Protein AF-A0A662D0A7-F1 (afdb_monomer_lite)

Foldseek 3Di:
DQLVVCLVVLLVCLQVCLVVVVVVLVVVVDLLSSLVVLVVQLQVQLVVSVVSVHHSVSRNVSSLNSNCPDPSNVSNCVNCVVVCVVVVVVLVVVLVVLQDPVLQPVCVVVLVVVLVVVLVCQLCVQLVVVVVVFFDNLLSNLRSLVRLQPLPVLLSVLVVCPVVVVDDSNVSNSSVVSNVVSVVPSVVSNVVSVVDDGRGNDDPVVVVQQVADKDKDFAPFLVVQVVLVVLLVVLLVVVVWDWDQDDPPWRWIWTDDDPWTWIWGDDTRMIIIGTHNVCVVVSCVSSVVSVVVVVVVVVVVVVPDDVVVVVVVVVVVVVVVVVVPD

Secondary structure (DSSP, 8-state):
-HHHHHHHHHHHHHHHHHHHHHHHHTTS--HHHHHHHHHHHHHHHHHHHHHTTS-HHHHHHHHHHHHHTSTTHHHHHHHHHHHHHHHHHHHHHHHHHT--HHHHTTTHHHHHHHHHHHHHHHHHHHHHHHHHTTB-HHHHHHHHHHTS--HHHHHHHHHHHHHTTSS-HHHHHHHHHHHHHHHHHHHHHHHHHHTSS--BSS--HHHHHTTSEEEEEE-SSHHHHHHHHHHHHHHHHHTT-EEEE--SSS-EEEEEETTEEEEEEEETTEEEEEE-GGGHHHHHHHHHHHHHHHHHHHHHHHHS--HHHHHHHHHHHHHHTTTTT-

Structure (mmCIF, N/CA/C/O backbone):
data_AF-A0A662D0A7-F1
#
_entry.id   AF-A0A662D0A7-F1
#
loop_
_atom_site.group_PDB
_atom_site.id
_atom_site.type_symbol
_atom_site.label_atom_id
_atom_site.label_alt_id
_atom_site.label_comp_id
_atom_site.label_asym_id
_atom_site.label_entity_id
_atom_site.label_seq_id
_atom_site.pdbx_PDB_ins_code
_atom_site.Cartn_x
_atom_site.Cartn_y
_atom_site.Cartn_z
_atom_site.occupancy
_atom_site.B_iso_or_equiv
_atom_site.auth_seq_id
_atom_site.auth_comp_id
_atom_site.auth_asym_id
_atom_site.auth_atom_id
_atom_site.pdbx_PDB_model_num
ATOM 1 N N . LEU A 1 1 ? -5.457 -8.935 -25.744 1.00 65.44 1 LEU A N 1
ATOM 2 C CA . LEU A 1 1 ? -6.806 -9.450 -25.398 1.00 65.44 1 LEU A CA 1
ATOM 3 C C . LEU A 1 1 ? -6.776 -10.687 -24.496 1.00 65.44 1 LEU A C 1
ATOM 5 O O . LEU A 1 1 ? -7.366 -10.621 -23.430 1.00 65.44 1 LEU A O 1
ATOM 9 N N . LYS A 1 2 ? -6.085 -11.781 -24.870 1.00 73.38 2 LYS A N 1
ATOM 10 C CA . LYS A 1 2 ? -6.071 -13.045 -24.095 1.00 73.38 2 LYS A CA 1
ATOM 11 C C . LYS A 1 2 ? -5.611 -12.880 -22.636 1.00 73.38 2 LYS A C 1
ATOM 13 O O . LYS A 1 2 ? -6.322 -13.298 -21.734 1.00 73.38 2 LYS A O 1
ATOM 18 N N . ALA A 1 3 ? -4.499 -12.179 -22.412 1.00 71.31 3 ALA A N 1
ATOM 19 C CA . ALA A 1 3 ? -3.973 -11.887 -21.074 1.00 71.31 3 ALA A CA 1
ATOM 20 C C . ALA A 1 3 ? -4.938 -11.041 -20.213 1.00 71.31 3 ALA A C 1
ATOM 22 O O . ALA A 1 3 ? -5.135 -11.310 -19.033 1.00 71.31 3 ALA A O 1
ATOM 23 N N . PHE A 1 4 ? -5.599 -10.052 -20.822 1.00 77.19 4 PHE A N 1
ATOM 24 C CA . PHE A 1 4 ? -6.564 -9.189 -20.132 1.00 77.19 4 PHE A CA 1
ATOM 25 C C . PHE A 1 4 ? -7.852 -9.947 -19.772 1.00 77.19 4 PHE A C 1
ATOM 27 O O . PHE A 1 4 ? -8.375 -9.799 -18.673 1.00 77.19 4 PHE A O 1
ATOM 34 N N . GLY A 1 5 ? -8.327 -10.815 -20.674 1.00 80.38 5 GLY A N 1
ATOM 35 C CA . GLY A 1 5 ? -9.454 -11.712 -20.415 1.00 80.38 5 GLY A CA 1
ATOM 36 C C . GLY A 1 5 ? -9.149 -12.719 -19.307 1.00 80.38 5 GLY A C 1
ATOM 37 O O . GLY A 1 5 ? -9.952 -12.871 -18.394 1.00 80.38 5 GLY A O 1
ATOM 38 N N . PHE A 1 6 ? -7.966 -13.339 -19.332 1.00 78.94 6 PHE A N 1
ATOM 39 C CA . PHE A 1 6 ? -7.509 -14.232 -18.264 1.00 78.94 6 PHE A CA 1
ATOM 40 C C . PHE A 1 6 ? -7.459 -13.515 -16.911 1.00 78.94 6 PHE A C 1
ATOM 4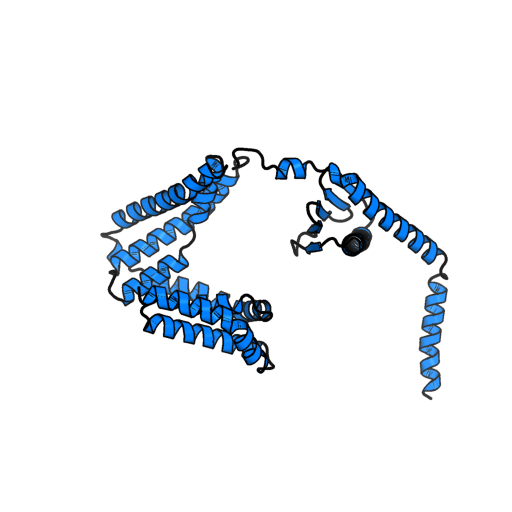2 O O . PHE A 1 6 ? -7.991 -14.028 -15.933 1.00 78.94 6 PHE A O 1
ATOM 49 N N . TRP A 1 7 ? -6.897 -12.303 -16.859 1.00 82.06 7 TRP A N 1
ATOM 50 C CA . TRP A 1 7 ? -6.832 -11.513 -15.628 1.00 82.06 7 TRP A CA 1
ATOM 51 C C . TRP A 1 7 ? -8.217 -11.248 -15.025 1.00 82.06 7 TRP A C 1
ATOM 53 O O . TRP A 1 7 ? -8.429 -11.510 -13.840 1.00 82.06 7 TRP A O 1
ATOM 63 N N . ILE A 1 8 ? -9.178 -10.791 -15.837 1.00 84.50 8 ILE A N 1
ATOM 64 C CA . ILE A 1 8 ? -10.551 -10.532 -15.378 1.00 84.50 8 ILE A CA 1
ATOM 65 C C . ILE A 1 8 ? -11.211 -11.828 -14.904 1.00 84.50 8 ILE A C 1
ATOM 67 O O . ILE A 1 8 ? -11.755 -11.870 -13.803 1.00 84.50 8 ILE A O 1
ATOM 71 N N . ILE A 1 9 ? -11.134 -12.892 -15.705 1.00 84.75 9 ILE A N 1
ATOM 72 C CA . ILE A 1 9 ? -11.764 -14.180 -15.395 1.00 84.75 9 ILE A CA 1
ATOM 73 C C . ILE A 1 9 ? -11.191 -14.759 -14.101 1.00 84.75 9 ILE A C 1
ATOM 75 O O . ILE A 1 9 ? -11.957 -15.126 -13.215 1.00 84.75 9 ILE A O 1
ATOM 79 N N . CYS A 1 10 ? -9.868 -14.791 -13.944 1.00 80.88 10 CYS A N 1
ATOM 80 C CA . CYS A 1 10 ? -9.225 -15.294 -12.734 1.00 80.88 10 CYS A CA 1
ATOM 81 C C . CYS A 1 10 ? -9.521 -14.426 -11.510 1.00 80.88 10 CYS A C 1
ATOM 83 O O . CYS A 1 10 ? -9.690 -14.971 -10.425 1.00 80.88 10 CYS A O 1
ATOM 85 N N . THR A 1 11 ? -9.632 -13.105 -11.666 1.00 83.69 11 THR A N 1
ATOM 86 C CA . THR A 1 11 ? -9.993 -12.209 -10.556 1.00 83.69 11 THR A CA 1
ATOM 87 C C . THR A 1 11 ? -11.429 -12.447 -10.104 1.00 83.69 11 THR A C 1
ATOM 89 O O . THR A 1 11 ? -11.684 -12.640 -8.918 1.00 83.69 11 THR A O 1
ATOM 92 N N . VAL A 1 12 ? -12.371 -12.504 -11.047 1.00 85.56 12 VAL A N 1
ATOM 93 C CA . VAL A 1 12 ? -13.787 -12.751 -10.754 1.00 85.56 12 VAL A CA 1
ATOM 94 C C . VAL A 1 12 ? -13.979 -14.147 -10.162 1.00 85.56 12 VAL A C 1
ATOM 96 O O . VAL A 1 12 ? -14.615 -14.291 -9.120 1.00 85.56 12 VAL A O 1
ATOM 99 N N . LEU A 1 13 ? -13.388 -15.177 -10.771 1.00 85.06 13 LEU A N 1
ATOM 100 C CA . LEU A 1 13 ? -13.452 -16.546 -10.258 1.00 85.06 13 LEU A CA 1
ATOM 101 C C . LEU A 1 13 ? -12.769 -16.684 -8.899 1.00 85.06 13 LEU A C 1
ATOM 103 O O . LEU A 1 13 ? -13.297 -17.390 -8.044 1.00 85.06 13 LEU A O 1
ATOM 107 N N . GLY A 1 14 ? -11.633 -16.019 -8.691 1.00 81.50 14 GLY A N 1
ATOM 108 C CA . GLY A 1 14 ? -10.906 -16.015 -7.426 1.00 81.50 14 GLY A CA 1
ATOM 109 C C . GLY A 1 14 ? -11.752 -15.438 -6.295 1.00 81.50 14 GLY A C 1
ATOM 110 O O . GLY A 1 14 ? -11.947 -16.104 -5.281 1.00 81.50 14 GLY A O 1
ATOM 111 N N . ILE A 1 15 ? -12.353 -14.264 -6.509 1.00 82.12 15 ILE A N 1
ATOM 112 C CA . ILE A 1 15 ? -13.222 -13.607 -5.522 1.00 82.12 15 ILE A CA 1
ATOM 113 C C . ILE A 1 15 ? -14.484 -14.443 -5.253 1.00 82.12 15 ILE A C 1
ATOM 115 O O . ILE A 1 15 ? -14.839 -14.671 -4.099 1.00 82.12 15 ILE A O 1
ATOM 119 N N . LEU A 1 16 ? -15.140 -14.973 -6.292 1.00 82.56 16 LEU A N 1
ATOM 120 C CA . LEU A 1 16 ? -16.335 -15.815 -6.128 1.00 82.56 16 LEU A CA 1
ATOM 121 C C . LEU A 1 16 ? -16.030 -17.147 -5.429 1.00 82.56 16 LEU A C 1
ATOM 123 O O . LEU A 1 16 ? -16.851 -17.673 -4.674 1.00 82.56 16 LEU A O 1
ATOM 127 N N . SER A 1 17 ? -14.851 -17.711 -5.684 1.00 81.56 17 SER A N 1
ATOM 128 C CA . SER A 1 17 ? -14.431 -18.993 -5.115 1.00 81.56 17 SER A CA 1
ATOM 129 C C . SER A 1 17 ? -13.780 -18.846 -3.744 1.00 81.56 17 SER A C 1
ATOM 131 O O . SER A 1 17 ? -13.636 -19.855 -3.057 1.00 81.56 17 SER A O 1
ATOM 133 N N . ALA A 1 18 ? -13.448 -17.628 -3.310 1.00 79.25 18 ALA A N 1
ATOM 134 C CA . ALA A 1 18 ? -12.754 -17.354 -2.055 1.00 79.25 18 ALA A CA 1
ATOM 135 C C . ALA A 1 18 ? -13.450 -17.994 -0.848 1.00 79.25 18 ALA A C 1
ATOM 137 O O . ALA A 1 18 ? -12.822 -18.714 -0.080 1.00 79.25 18 ALA A O 1
ATOM 138 N N . ASN A 1 19 ? -14.774 -17.851 -0.735 1.00 76.88 19 ASN A N 1
ATOM 139 C CA . ASN A 1 19 ? -15.536 -18.438 0.372 1.00 76.88 19 ASN A CA 1
ATOM 140 C C . ASN A 1 19 ? -15.529 -19.977 0.364 1.00 76.88 19 ASN A C 1
ATOM 142 O O . ASN A 1 19 ? -15.552 -20.604 1.425 1.00 76.88 19 ASN A O 1
ATOM 146 N N . ARG A 1 20 ? -15.485 -20.605 -0.819 1.00 78.69 20 ARG A N 1
ATOM 147 C CA . ARG A 1 20 ? -15.365 -22.068 -0.940 1.00 78.69 20 ARG A CA 1
ATOM 148 C C . ARG A 1 20 ? -13.951 -22.534 -0.617 1.00 78.69 20 ARG A C 1
ATOM 150 O O . ARG A 1 20 ? -13.790 -23.512 0.107 1.00 78.69 20 ARG A O 1
ATOM 157 N N . LEU A 1 21 ? -12.954 -21.809 -1.116 1.00 79.81 21 LEU A N 1
ATOM 158 C CA . LEU A 1 21 ? -11.544 -22.072 -0.878 1.00 79.81 21 LEU A CA 1
ATOM 159 C C . LEU A 1 21 ? -11.242 -21.985 0.619 1.00 79.81 21 LEU A C 1
ATOM 161 O O . LEU A 1 21 ? -10.764 -22.953 1.194 1.00 79.81 21 LEU A O 1
ATOM 165 N N . THR A 1 22 ? -11.657 -20.907 1.284 1.00 77.12 22 THR A N 1
ATOM 166 C CA . THR A 1 22 ? -11.507 -20.728 2.734 1.00 77.12 22 THR A CA 1
ATOM 167 C C . THR A 1 22 ? -12.212 -21.818 3.535 1.00 77.12 22 THR A C 1
ATOM 169 O O . THR A 1 22 ? -11.662 -22.300 4.522 1.00 77.12 22 THR A O 1
ATOM 172 N N . ARG A 1 23 ? -13.398 -22.274 3.110 1.00 77.38 23 ARG A N 1
ATOM 173 C CA . ARG A 1 23 ? -14.078 -23.408 3.757 1.00 77.38 23 ARG A CA 1
ATOM 174 C C . ARG A 1 23 ? -13.268 -24.705 3.642 1.00 77.38 23 ARG A C 1
ATOM 176 O O . ARG A 1 23 ? -13.203 -25.452 4.611 1.00 77.38 23 ARG A O 1
ATOM 183 N N . GLY A 1 24 ? -12.629 -24.940 2.495 1.00 77.75 24 GLY A N 1
ATOM 184 C CA . GLY A 1 24 ? -11.694 -26.049 2.297 1.00 77.75 24 GLY A CA 1
ATOM 185 C C . GLY A 1 24 ? -10.410 -25.899 3.117 1.00 77.75 24 GLY A C 1
ATOM 186 O O . GLY A 1 24 ? -9.959 -26.865 3.720 1.00 77.75 24 GLY A O 1
ATOM 187 N N . LEU A 1 25 ? -9.856 -24.688 3.217 1.00 78.25 25 LEU A N 1
ATOM 188 C CA . LEU A 1 25 ? -8.663 -24.423 4.025 1.00 78.25 25 LEU A CA 1
ATOM 189 C C . LEU A 1 25 ? -8.936 -24.623 5.519 1.00 78.25 25 LEU A C 1
ATOM 191 O O . LEU A 1 25 ? -8.107 -25.211 6.196 1.00 78.25 25 LEU A O 1
ATOM 195 N N . LYS A 1 26 ? -10.107 -24.229 6.032 1.00 77.50 26 LYS A N 1
ATOM 196 C CA . LYS A 1 26 ? -10.494 -24.447 7.442 1.00 77.50 26 LYS A CA 1
ATOM 197 C C . LYS A 1 26 ? -10.613 -25.915 7.844 1.00 77.50 26 LYS A C 1
ATOM 199 O O . LYS A 1 26 ? -10.642 -26.219 9.034 1.00 77.50 26 LYS A O 1
ATOM 204 N N . TRP A 1 27 ? -10.700 -26.830 6.879 1.00 78.69 27 TRP A N 1
ATOM 205 C CA . TRP A 1 27 ? -10.612 -28.258 7.172 1.00 78.69 27 TRP A CA 1
ATOM 206 C C . TRP A 1 27 ? -9.229 -28.636 7.727 1.00 78.69 27 TRP A C 1
ATOM 208 O O . TRP A 1 27 ? -9.111 -29.533 8.562 1.00 78.69 27 TRP A O 1
ATOM 218 N N . LEU A 1 28 ? -8.192 -27.890 7.337 1.00 73.31 28 LEU A N 1
ATOM 219 C CA . LEU A 1 28 ? -6.874 -27.942 7.950 1.00 73.31 28 LEU A CA 1
ATOM 220 C C . LEU A 1 28 ? -6.970 -27.223 9.300 1.00 73.31 28 LEU A C 1
ATOM 222 O O . LEU A 1 28 ? -6.979 -26.000 9.377 1.00 73.31 28 LEU A O 1
ATOM 226 N N . ARG A 1 29 ? -7.078 -27.992 10.386 1.00 73.50 29 ARG A N 1
ATOM 227 C CA . ARG A 1 29 ? -7.274 -27.474 11.753 1.00 73.50 29 ARG A CA 1
ATOM 228 C C . ARG A 1 29 ? -6.137 -26.579 12.284 1.00 73.50 29 ARG A C 1
ATOM 230 O O . ARG A 1 29 ? -6.283 -26.040 13.376 1.00 73.50 29 ARG A O 1
ATOM 237 N N . SER A 1 30 ? -5.017 -26.431 11.570 1.00 83.12 30 SER A N 1
ATOM 238 C CA . SER A 1 30 ? -3.871 -25.619 11.999 1.00 83.12 30 SER A CA 1
ATOM 239 C C . SER A 1 30 ? -3.687 -24.358 11.150 1.00 83.12 30 SER A C 1
ATOM 241 O O . SER A 1 30 ? -3.605 -24.408 9.922 1.00 83.12 30 SER A O 1
ATOM 243 N N . ASN A 1 31 ? -3.539 -23.214 11.825 1.00 79.69 31 ASN A N 1
ATOM 244 C CA . ASN A 1 31 ? -3.338 -21.910 11.183 1.00 79.69 31 ASN A CA 1
ATOM 245 C C . ASN A 1 31 ? -2.054 -21.854 10.336 1.00 79.69 31 ASN A C 1
ATOM 247 O O . ASN A 1 31 ? -2.039 -21.222 9.281 1.00 79.69 31 ASN A O 1
ATOM 251 N N . ASP A 1 32 ? -0.998 -22.563 10.747 1.00 84.25 32 ASP A N 1
ATOM 252 C CA . ASP A 1 32 ? 0.253 -22.628 9.983 1.00 84.25 32 ASP A CA 1
ATOM 253 C C . ASP A 1 32 ? 0.085 -23.420 8.673 1.00 84.25 32 ASP A C 1
ATOM 255 O O . ASP A 1 32 ? 0.627 -23.028 7.638 1.00 84.25 32 ASP A O 1
ATOM 259 N N . ALA A 1 33 ? -0.726 -24.488 8.668 1.00 86.38 33 ALA A N 1
ATOM 260 C CA . ALA A 1 33 ? -1.028 -25.230 7.441 1.00 86.38 33 ALA A CA 1
ATOM 261 C C . ALA 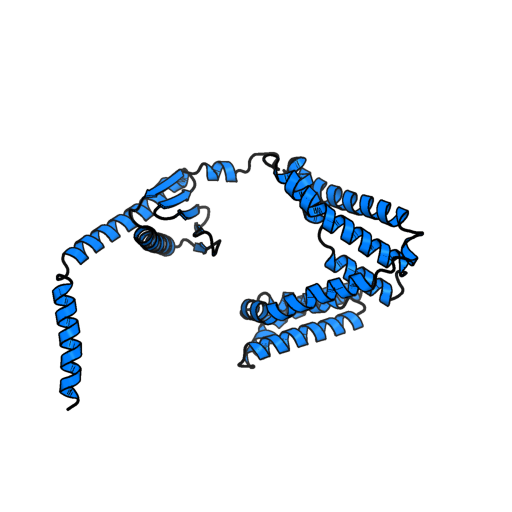A 1 33 ? -1.908 -24.413 6.489 1.00 86.38 33 ALA A C 1
ATOM 263 O O . ALA A 1 33 ? -1.678 -24.431 5.282 1.00 86.38 33 ALA A O 1
ATOM 264 N N . ILE A 1 34 ? -2.870 -23.653 7.023 1.00 87.75 34 ILE A N 1
ATOM 265 C CA . ILE A 1 34 ? -3.686 -22.713 6.240 1.00 87.75 34 ILE A CA 1
ATOM 266 C C . ILE A 1 34 ? -2.781 -21.692 5.537 1.00 87.75 34 ILE A C 1
ATOM 268 O O . ILE A 1 34 ? -2.921 -21.483 4.331 1.00 87.75 34 ILE A O 1
ATOM 272 N N . ALA A 1 35 ? -1.821 -21.102 6.258 1.00 89.25 35 ALA A N 1
ATOM 273 C CA . ALA A 1 35 ? -0.856 -20.162 5.690 1.00 89.25 35 ALA A CA 1
ATOM 274 C C . ALA A 1 35 ? 0.031 -20.803 4.613 1.00 89.25 35 ALA A C 1
ATOM 276 O O . ALA A 1 35 ? 0.184 -20.237 3.528 1.00 89.25 35 ALA A O 1
ATOM 277 N N . GLY A 1 36 ? 0.560 -22.002 4.874 1.00 91.75 36 GLY A N 1
ATOM 278 C CA . GLY A 1 36 ? 1.372 -22.747 3.911 1.00 91.75 36 GLY A CA 1
ATOM 279 C C . GLY A 1 36 ? 0.611 -23.090 2.627 1.00 91.75 36 GLY A C 1
ATOM 280 O O . GLY A 1 36 ? 1.119 -22.871 1.529 1.00 91.75 36 GLY A O 1
ATOM 281 N N . VAL A 1 37 ? -0.633 -23.562 2.743 1.00 91.31 37 VAL A N 1
ATOM 282 C CA . VAL A 1 37 ? -1.476 -23.891 1.583 1.00 91.31 37 VAL A CA 1
ATOM 283 C C . VAL A 1 37 ? -1.882 -22.638 0.818 1.00 91.31 37 VAL A C 1
ATOM 285 O O . VAL A 1 37 ? -1.837 -22.648 -0.409 1.00 91.31 37 VAL A O 1
ATOM 288 N N . ALA A 1 38 ? -2.225 -21.542 1.495 1.00 91.69 38 ALA A N 1
ATOM 289 C CA . ALA A 1 38 ? -2.544 -20.288 0.818 1.00 91.69 38 ALA A CA 1
ATOM 290 C C . ALA A 1 38 ? -1.344 -19.724 0.042 1.00 91.69 38 ALA A C 1
ATOM 292 O O . ALA A 1 38 ? -1.508 -19.261 -1.086 1.00 91.69 38 ALA A O 1
ATOM 293 N N . LEU A 1 39 ? -0.136 -19.812 0.610 1.00 93.56 39 LEU A N 1
ATOM 294 C CA . LEU A 1 39 ? 1.095 -19.461 -0.094 1.00 93.56 39 LEU A CA 1
ATOM 295 C C . LEU A 1 39 ? 1.322 -20.384 -1.300 1.00 93.56 39 LEU A C 1
ATOM 297 O O . LEU A 1 39 ? 1.609 -19.902 -2.393 1.00 93.56 39 LEU A O 1
ATOM 301 N N . GLY A 1 40 ? 1.123 -21.695 -1.135 1.00 94.44 40 GLY A N 1
ATOM 302 C CA . GLY A 1 40 ? 1.192 -22.666 -2.228 1.00 94.44 40 GLY A CA 1
ATOM 303 C C . GLY A 1 40 ? 0.198 -22.365 -3.354 1.00 94.44 40 GLY A C 1
ATOM 304 O O . GLY A 1 40 ? 0.564 -22.401 -4.525 1.00 94.44 40 GLY A O 1
ATOM 305 N N . LEU A 1 41 ? -1.035 -21.984 -3.018 1.00 92.56 41 LEU A N 1
ATOM 306 C CA . LEU A 1 41 ? -2.056 -21.562 -3.980 1.00 92.56 41 LEU A CA 1
ATOM 307 C C . LEU A 1 41 ? -1.682 -20.254 -4.684 1.00 92.56 41 LEU A C 1
ATOM 309 O O . LEU A 1 41 ? -1.937 -20.114 -5.880 1.00 92.56 41 LEU A O 1
ATOM 313 N N . ALA A 1 42 ? -1.054 -19.312 -3.976 1.00 93.56 42 ALA A N 1
ATOM 314 C CA . ALA A 1 42 ? -0.555 -18.080 -4.577 1.00 93.56 42 ALA A CA 1
ATOM 315 C C . ALA A 1 42 ? 0.558 -18.363 -5.596 1.00 93.56 42 ALA A C 1
ATOM 317 O O . ALA A 1 42 ? 0.521 -17.814 -6.696 1.00 93.56 42 ALA A O 1
ATOM 318 N N . LEU A 1 43 ? 1.494 -19.262 -5.275 1.00 94.88 43 LEU A N 1
ATOM 319 C CA . LEU A 1 43 ? 2.546 -19.709 -6.195 1.00 94.88 43 LEU A CA 1
ATOM 320 C C . LEU A 1 43 ? 1.977 -20.501 -7.379 1.00 94.88 43 LEU A C 1
ATOM 322 O O . LEU A 1 43 ? 2.386 -20.294 -8.519 1.00 94.88 43 LEU A O 1
ATOM 326 N N . PHE A 1 44 ? 0.990 -21.360 -7.130 1.00 93.88 44 PHE A N 1
ATOM 327 C CA . PHE A 1 44 ? 0.301 -22.105 -8.179 1.00 93.88 44 PHE A CA 1
ATOM 328 C C . PHE A 1 44 ? -0.398 -21.164 -9.169 1.00 93.88 44 PHE A C 1
ATOM 330 O O . PHE A 1 44 ? -0.215 -21.286 -10.380 1.00 93.88 44 PHE A O 1
ATOM 337 N N . LEU A 1 45 ? -1.148 -20.173 -8.670 1.00 91.19 45 LEU A N 1
ATOM 338 C CA . LEU A 1 45 ? -1.808 -19.190 -9.529 1.00 91.19 45 LEU A CA 1
ATOM 339 C C . LEU A 1 45 ? -0.800 -18.264 -10.230 1.00 91.19 45 LEU A C 1
ATOM 341 O O . LEU A 1 45 ? -1.046 -17.851 -11.362 1.00 91.19 45 LEU A O 1
ATOM 345 N N . ALA A 1 46 ? 0.339 -17.964 -9.599 1.00 92.38 46 ALA A N 1
ATOM 346 C CA . ALA A 1 46 ? 1.443 -17.248 -10.235 1.00 92.38 46 ALA A CA 1
ATOM 347 C C . ALA A 1 46 ? 2.005 -18.014 -11.445 1.00 92.38 46 ALA A C 1
ATOM 349 O O . ALA A 1 46 ? 2.167 -17.416 -12.508 1.00 92.38 46 ALA A O 1
ATOM 350 N N . GLY A 1 47 ? 2.208 -19.330 -11.323 1.00 91.00 47 GLY A N 1
ATOM 351 C CA . GLY A 1 47 ? 2.630 -20.182 -12.440 1.00 91.00 47 GLY A CA 1
ATOM 352 C C . GLY A 1 47 ? 1.591 -20.244 -13.565 1.00 91.00 47 GLY A C 1
ATOM 353 O O . GLY A 1 47 ? 1.934 -20.114 -14.738 1.00 91.00 47 GLY A O 1
ATOM 354 N N . LEU A 1 48 ? 0.298 -20.343 -13.232 1.00 89.69 48 LEU A N 1
ATOM 355 C CA . LEU A 1 48 ? -0.769 -20.270 -14.240 1.00 89.69 48 LEU A CA 1
ATOM 356 C C . LEU A 1 48 ? -0.797 -18.916 -14.964 1.00 89.69 48 LEU A C 1
ATOM 358 O O . LEU A 1 48 ? -1.049 -18.869 -16.169 1.00 89.69 48 LEU A O 1
ATOM 362 N N . ALA A 1 49 ? -0.534 -17.819 -14.248 1.00 87.88 49 ALA A N 1
ATOM 363 C CA . ALA A 1 49 ? -0.432 -16.496 -14.853 1.00 87.88 49 ALA A CA 1
ATOM 364 C C . ALA A 1 49 ? 0.743 -16.423 -15.842 1.00 87.88 49 ALA A C 1
ATOM 366 O O . ALA A 1 49 ? 0.568 -15.920 -16.951 1.00 87.88 49 ALA A O 1
ATOM 367 N N . GLU A 1 50 ? 1.900 -16.985 -15.489 1.00 86.44 50 GLU A N 1
ATOM 368 C CA . GLU A 1 50 ? 3.059 -17.065 -16.384 1.00 86.44 50 GLU A CA 1
ATOM 369 C C . GLU A 1 50 ? 2.764 -17.879 -17.648 1.00 86.44 50 GLU A C 1
ATOM 371 O O . GLU A 1 50 ? 3.020 -17.409 -18.757 1.00 86.44 50 GLU A O 1
ATOM 376 N N . MET A 1 51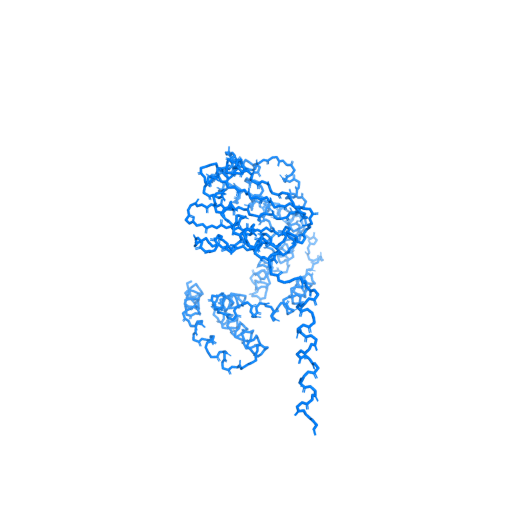 ? 2.120 -19.043 -17.512 1.00 86.38 51 MET A N 1
ATOM 377 C CA . MET A 1 51 ? 1.690 -19.859 -18.658 1.00 86.38 51 MET A CA 1
ATOM 378 C C . MET A 1 51 ? 0.713 -19.116 -19.583 1.00 86.38 51 MET A C 1
ATOM 380 O O . MET A 1 51 ? 0.682 -19.360 -20.789 1.00 86.38 51 MET A O 1
ATOM 384 N N . ALA A 1 52 ? -0.081 -18.192 -19.036 1.00 82.50 52 ALA A N 1
ATOM 385 C CA . ALA A 1 52 ? -0.984 -17.332 -19.796 1.00 82.50 52 ALA A CA 1
ATOM 386 C C . ALA A 1 52 ? -0.290 -16.102 -20.426 1.00 82.50 52 ALA A C 1
ATOM 388 O O . ALA A 1 52 ? -0.954 -15.301 -21.094 1.00 82.50 52 ALA A O 1
ATOM 389 N N . GLY A 1 53 ? 1.025 -15.938 -20.232 1.00 77.19 53 GLY A N 1
ATOM 390 C CA . GLY A 1 53 ? 1.817 -14.812 -20.733 1.00 77.19 53 GLY A CA 1
ATOM 391 C C . GLY A 1 53 ? 1.692 -13.533 -19.897 1.00 77.19 53 GLY A C 1
ATOM 392 O O . GLY A 1 53 ? 1.919 -12.438 -20.411 1.00 77.19 53 GLY A O 1
ATOM 393 N N . LEU A 1 54 ? 1.283 -13.647 -18.631 1.00 80.88 54 LEU A N 1
ATOM 394 C CA . LEU A 1 54 ? 1.240 -12.551 -17.661 1.00 80.88 54 LEU A CA 1
ATOM 395 C C . LEU A 1 54 ? 2.443 -12.631 -16.715 1.00 80.88 54 LEU A C 1
ATOM 397 O O . LEU A 1 54 ? 3.015 -13.693 -16.494 1.00 80.88 54 LEU A O 1
ATOM 401 N N . ALA A 1 55 ? 2.802 -11.510 -16.091 1.00 79.75 55 ALA A N 1
ATOM 402 C CA . ALA A 1 55 ? 3.801 -11.530 -15.028 1.00 79.75 55 ALA A CA 1
ATOM 403 C C . ALA A 1 55 ? 3.295 -12.359 -13.830 1.00 79.75 55 ALA A C 1
ATOM 405 O O . ALA A 1 55 ? 2.179 -12.133 -13.358 1.00 79.75 55 ALA A O 1
ATOM 406 N N . MET A 1 56 ? 4.134 -13.252 -13.291 1.00 87.00 56 MET A N 1
ATOM 407 C CA . MET A 1 56 ? 3.824 -14.118 -12.136 1.00 87.00 56 MET A CA 1
ATOM 408 C C . MET A 1 56 ? 3.196 -13.368 -10.950 1.00 87.00 56 MET A C 1
ATOM 410 O O . MET A 1 56 ? 2.275 -13.865 -10.299 1.00 87.00 56 MET A O 1
ATOM 414 N N . ILE A 1 57 ? 3.650 -12.133 -10.699 1.00 86.44 57 ILE A N 1
ATOM 415 C CA . ILE A 1 57 ? 3.147 -11.272 -9.618 1.00 86.44 57 ILE A CA 1
ATOM 416 C C . ILE A 1 57 ? 1.631 -11.055 -9.689 1.00 86.44 57 ILE A C 1
ATOM 418 O O . ILE A 1 57 ? 0.972 -10.935 -8.660 1.00 86.44 57 ILE A O 1
ATOM 422 N N . ILE A 1 58 ? 1.063 -11.039 -10.897 1.00 85.25 58 ILE A N 1
ATOM 423 C CA . ILE A 1 58 ? -0.365 -10.824 -11.117 1.00 85.25 58 ILE A CA 1
ATOM 424 C C . ILE A 1 58 ? -1.162 -12.002 -10.550 1.00 85.25 58 ILE A C 1
ATOM 426 O O . ILE A 1 58 ? -2.174 -11.786 -9.888 1.00 85.25 58 ILE A O 1
ATOM 430 N N . GLY A 1 59 ? -0.693 -13.237 -10.745 1.00 88.75 59 GLY A N 1
ATOM 431 C CA . GLY A 1 59 ? -1.342 -14.427 -10.191 1.00 88.75 59 GLY A CA 1
ATOM 432 C C . GLY A 1 59 ? -1.285 -14.462 -8.663 1.00 88.75 59 GLY A C 1
ATOM 433 O O . GLY A 1 59 ? -2.313 -14.659 -8.014 1.00 88.75 59 GLY A O 1
ATOM 434 N N . ALA A 1 60 ? -0.120 -14.170 -8.077 1.00 91.44 60 ALA A N 1
ATOM 435 C CA . ALA A 1 60 ? 0.022 -14.068 -6.622 1.00 91.44 60 ALA A CA 1
ATOM 436 C C . ALA A 1 60 ? -0.877 -12.962 -6.031 1.00 91.44 60 ALA A C 1
ATOM 438 O O . ALA A 1 60 ? -1.536 -13.171 -5.009 1.00 91.44 60 ALA A O 1
ATOM 439 N N . TYR A 1 61 ? -0.963 -11.811 -6.707 1.00 90.19 61 TYR A N 1
ATOM 440 C CA . TYR A 1 61 ? -1.826 -10.699 -6.311 1.00 90.19 61 TYR A CA 1
ATOM 441 C C . TYR A 1 61 ? -3.314 -11.064 -6.360 1.00 90.19 61 TYR A C 1
ATOM 443 O O . TYR A 1 61 ? -4.036 -10.772 -5.410 1.00 90.19 61 TYR A O 1
ATOM 451 N N . ILE A 1 62 ? -3.776 -11.745 -7.416 1.00 90.44 62 ILE A N 1
ATOM 452 C CA . ILE A 1 62 ? -5.171 -12.204 -7.519 1.00 90.44 62 ILE A CA 1
ATOM 453 C C . ILE A 1 62 ? -5.522 -13.146 -6.365 1.00 90.44 62 ILE A C 1
ATOM 455 O O . ILE A 1 62 ? -6.593 -13.003 -5.773 1.00 90.44 62 ILE A O 1
ATOM 459 N N . MET A 1 63 ? -4.638 -14.088 -6.022 1.00 92.06 63 MET A N 1
ATOM 460 C CA . MET A 1 63 ? -4.881 -15.007 -4.906 1.00 92.06 63 MET A CA 1
ATOM 461 C C . MET A 1 63 ? -4.990 -14.248 -3.579 1.00 92.06 63 MET A C 1
ATOM 463 O O . MET A 1 63 ? -5.955 -14.429 -2.838 1.00 92.06 63 MET A O 1
ATOM 467 N N . GLY A 1 64 ? -4.042 -13.347 -3.305 1.00 91.88 64 GLY A N 1
ATOM 468 C CA . GLY A 1 64 ? -4.072 -12.508 -2.106 1.00 91.88 64 GLY A CA 1
ATOM 469 C C . GLY A 1 64 ? -5.328 -11.636 -2.028 1.00 91.88 64 GLY A C 1
ATOM 470 O O . GLY A 1 64 ? -5.969 -11.573 -0.981 1.00 91.88 64 GLY A O 1
ATOM 471 N N . LEU A 1 65 ? -5.732 -11.025 -3.146 1.00 90.44 65 LEU A N 1
ATOM 472 C CA . LEU A 1 65 ? -6.951 -10.221 -3.236 1.00 90.44 65 LEU A CA 1
ATOM 473 C C . LEU A 1 65 ? -8.202 -11.069 -2.981 1.00 90.44 65 LEU A C 1
ATOM 475 O O . LEU A 1 65 ? -9.088 -10.649 -2.241 1.00 90.44 65 LEU A O 1
ATOM 479 N N . SER A 1 66 ? -8.250 -12.279 -3.533 1.00 89.62 66 SER A N 1
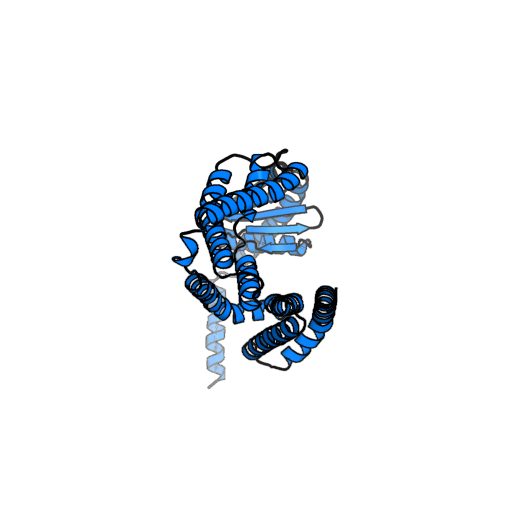ATOM 480 C CA . SER A 1 66 ? -9.365 -13.210 -3.333 1.00 89.62 66 SER A CA 1
ATOM 481 C C . SER A 1 66 ? -9.520 -13.584 -1.859 1.00 89.62 66 SER A C 1
ATOM 483 O O . SER A 1 66 ? -10.626 -13.577 -1.330 1.00 89.62 66 SER A O 1
ATOM 485 N N . LEU A 1 67 ? -8.409 -13.846 -1.164 1.00 87.56 67 LEU A N 1
ATOM 486 C CA . LEU A 1 67 ? -8.422 -14.201 0.257 1.00 87.56 67 LEU A CA 1
ATOM 487 C C . LEU A 1 67 ? -8.630 -12.992 1.183 1.00 87.56 67 LEU A C 1
ATOM 489 O O . LEU A 1 67 ? -9.049 -13.177 2.324 1.00 87.56 67 LEU A O 1
ATOM 493 N N . SER A 1 68 ? -8.387 -11.766 0.710 1.00 87.56 68 SER A N 1
ATOM 494 C CA . SER A 1 68 ? -8.409 -10.546 1.534 1.00 87.56 68 SER A CA 1
ATOM 495 C C . SER A 1 68 ? -9.769 -10.216 2.158 1.00 87.56 68 SER A C 1
ATOM 497 O O . SER A 1 68 ? -9.814 -9.584 3.209 1.00 87.56 68 SER A O 1
ATOM 499 N N . GLN A 1 69 ? -10.867 -10.659 1.538 1.00 82.19 69 GLN A N 1
ATOM 500 C CA . GLN A 1 69 ? -12.235 -10.445 2.031 1.00 82.19 69 GLN A CA 1
ATOM 501 C C . GLN A 1 69 ? -12.743 -11.574 2.941 1.00 82.19 69 GLN A C 1
ATOM 503 O O . GLN A 1 69 ? -13.905 -11.574 3.336 1.00 82.19 69 GLN A O 1
ATOM 508 N N . THR A 1 70 ? -11.899 -12.557 3.252 1.00 84.19 70 THR A N 1
ATOM 509 C CA . THR A 1 70 ? -12.291 -13.721 4.052 1.00 84.19 70 THR A CA 1
ATOM 510 C C . THR A 1 70 ? -11.881 -13.556 5.512 1.00 84.19 70 THR A C 1
ATOM 512 O O . THR A 1 70 ? -10.979 -12.788 5.845 1.00 84.19 70 THR A O 1
ATOM 515 N N . ASP A 1 71 ? -12.514 -14.310 6.403 1.00 81.12 71 ASP A N 1
ATOM 516 C CA . ASP A 1 71 ? -12.279 -14.223 7.846 1.00 81.12 71 ASP A CA 1
ATOM 517 C C . ASP A 1 71 ? -10.895 -14.733 8.288 1.00 81.12 71 ASP A C 1
ATOM 519 O O . ASP A 1 71 ? -10.444 -14.420 9.386 1.00 81.12 71 ASP A O 1
ATOM 523 N N . ILE A 1 72 ? -10.182 -15.454 7.416 1.00 82.62 72 ILE A N 1
ATOM 524 C CA . ILE A 1 72 ? -8.803 -15.912 7.656 1.00 82.62 72 ILE A CA 1
ATOM 525 C C . ILE A 1 72 ? -7.735 -14.887 7.240 1.00 82.62 72 ILE A C 1
ATOM 527 O O . ILE A 1 72 ? -6.550 -15.119 7.473 1.00 82.62 72 ILE A O 1
ATOM 531 N N . ALA A 1 73 ? -8.111 -13.763 6.618 1.00 83.88 73 ALA A N 1
ATOM 532 C CA . ALA A 1 73 ? -7.160 -12.809 6.041 1.00 83.88 73 ALA A CA 1
ATOM 533 C C . ALA A 1 73 ? -6.198 -12.204 7.079 1.00 83.88 73 ALA A C 1
ATOM 535 O O . ALA A 1 73 ? -5.010 -12.024 6.801 1.00 83.88 73 ALA A O 1
ATOM 536 N N . SER A 1 74 ? -6.700 -11.901 8.280 1.00 83.25 74 SER A N 1
ATOM 537 C CA . SER A 1 74 ? -5.900 -11.346 9.377 1.00 83.25 74 SER A CA 1
ATOM 538 C C . SER A 1 74 ? -4.832 -12.332 9.851 1.00 83.25 74 SER A C 1
ATOM 540 O O . SER A 1 74 ? -3.662 -11.962 9.947 1.00 83.25 74 SER A O 1
ATOM 542 N N . GLU A 1 75 ? -5.219 -13.590 10.071 1.00 81.12 75 GLU A N 1
ATOM 543 C CA . GLU A 1 75 ? -4.315 -14.664 10.480 1.00 81.12 75 GLU A CA 1
ATOM 544 C C . GLU A 1 75 ? -3.270 -14.935 9.395 1.00 81.12 75 GLU A C 1
ATOM 546 O O . GLU A 1 75 ? -2.077 -15.000 9.683 1.00 81.12 75 GLU A O 1
ATOM 551 N N . LEU A 1 76 ? -3.693 -14.994 8.129 1.00 87.75 76 LEU A N 1
ATOM 552 C CA . LEU A 1 76 ? -2.795 -15.204 6.997 1.00 87.75 76 LEU A CA 1
ATOM 553 C C . LEU A 1 76 ? -1.722 -14.118 6.911 1.00 87.75 76 LEU A C 1
ATOM 555 O O . LEU A 1 76 ? -0.541 -14.414 6.735 1.00 87.75 76 LEU A O 1
ATOM 559 N N . ARG A 1 77 ? -2.129 -12.856 7.080 1.00 88.75 77 ARG A N 1
ATOM 560 C CA . ARG A 1 77 ? -1.216 -11.713 7.078 1.00 88.75 77 ARG A CA 1
ATOM 561 C C . ARG A 1 77 ? -0.210 -11.799 8.220 1.00 88.75 77 ARG A C 1
ATOM 563 O O . ARG A 1 77 ? 0.965 -11.548 7.979 1.00 88.75 77 ARG A O 1
ATOM 570 N N . ASN A 1 78 ? -0.647 -12.165 9.424 1.00 87.12 78 ASN A N 1
ATOM 571 C CA . ASN A 1 78 ? 0.237 -12.297 10.583 1.00 87.12 78 ASN A CA 1
ATOM 572 C C . ASN A 1 78 ? 1.251 -13.434 10.390 1.00 87.12 78 ASN A C 1
ATOM 574 O O . ASN A 1 78 ? 2.444 -13.242 10.618 1.00 87.12 78 ASN A O 1
ATOM 578 N N . ARG A 1 79 ? 0.799 -14.597 9.908 1.00 88.44 79 ARG A N 1
ATOM 579 C CA . ARG A 1 79 ? 1.647 -15.782 9.692 1.00 88.44 79 ARG A CA 1
ATOM 580 C C . ARG A 1 79 ? 2.654 -15.587 8.563 1.00 88.44 79 ARG A C 1
ATOM 582 O O . ARG A 1 79 ? 3.816 -15.958 8.699 1.00 88.44 79 ARG A O 1
ATOM 589 N N . LEU A 1 80 ? 2.236 -14.965 7.461 1.00 92.38 80 LEU A N 1
ATOM 590 C CA . LEU A 1 80 ? 3.109 -14.694 6.316 1.00 92.38 80 LEU A CA 1
ATOM 591 C C . LEU A 1 80 ? 3.982 -13.444 6.503 1.00 92.38 80 LEU A C 1
ATOM 593 O O . LEU A 1 80 ? 4.866 -13.198 5.683 1.00 92.38 80 LEU A O 1
ATOM 597 N N . HIS A 1 81 ? 3.792 -12.675 7.581 1.00 90.44 81 HIS A N 1
ATOM 598 C CA . HIS A 1 81 ? 4.556 -11.452 7.834 1.00 90.44 81 HIS A CA 1
ATOM 599 C C . HIS A 1 81 ? 6.067 -11.712 7.930 1.00 90.44 81 HIS A C 1
ATOM 601 O O . HIS A 1 81 ? 6.863 -10.958 7.375 1.00 90.44 81 HIS A O 1
ATOM 607 N N . GLY A 1 82 ? 6.470 -12.812 8.576 1.00 91.06 82 GLY A N 1
ATOM 608 C CA . GLY A 1 82 ? 7.880 -13.207 8.658 1.00 91.06 82 GLY A CA 1
ATOM 609 C C . GLY A 1 82 ? 8.486 -13.514 7.285 1.00 91.06 82 GLY A C 1
ATOM 610 O O . GLY A 1 82 ? 9.582 -13.054 6.973 1.00 91.06 82 GLY A O 1
ATOM 611 N N . VAL A 1 83 ? 7.737 -14.222 6.432 1.00 92.38 83 VAL A N 1
ATOM 612 C CA . VAL A 1 83 ? 8.149 -14.537 5.054 1.00 92.38 83 VAL A CA 1
ATOM 613 C C . VAL A 1 83 ? 8.293 -13.258 4.231 1.00 92.38 83 VAL A C 1
ATOM 615 O O . VAL A 1 83 ? 9.282 -13.094 3.523 1.00 92.38 83 VAL A O 1
ATOM 618 N N . TYR A 1 84 ? 7.347 -12.326 4.361 1.00 90.06 84 TYR A N 1
ATOM 619 C CA . TYR A 1 84 ? 7.399 -11.019 3.705 1.00 90.06 84 TYR A CA 1
ATOM 620 C C . TYR A 1 84 ? 8.645 -10.220 4.119 1.00 90.06 84 TYR A C 1
ATOM 622 O O . TYR A 1 84 ? 9.402 -9.772 3.257 1.00 90.06 84 TYR A O 1
ATOM 630 N N . ASN A 1 85 ? 8.908 -10.110 5.425 1.00 91.94 85 ASN A N 1
ATOM 631 C CA . ASN A 1 85 ? 10.058 -9.367 5.951 1.00 91.94 85 ASN A CA 1
ATOM 632 C C . ASN A 1 85 ? 11.403 -9.965 5.525 1.00 91.94 85 ASN A C 1
ATOM 634 O O . ASN A 1 85 ? 12.394 -9.244 5.467 1.00 91.94 85 ASN A O 1
ATOM 638 N N . PHE A 1 86 ? 11.445 -11.260 5.212 1.00 94.31 86 PHE A N 1
ATOM 639 C CA . PHE A 1 86 ? 12.638 -11.916 4.690 1.00 94.31 86 PHE A CA 1
ATOM 640 C C . PHE A 1 86 ? 12.769 -11.782 3.164 1.00 94.31 86 PHE A C 1
ATOM 642 O O . PHE A 1 86 ? 13.830 -11.410 2.663 1.00 94.31 86 PHE A O 1
ATOM 649 N N . LEU A 1 87 ? 11.699 -12.052 2.407 1.00 91.88 87 LEU A N 1
ATOM 650 C CA . LEU A 1 87 ? 11.745 -12.081 0.942 1.00 91.88 87 LEU A CA 1
ATOM 651 C C . LEU A 1 87 ? 11.891 -10.696 0.312 1.00 91.88 87 LEU A C 1
ATOM 653 O O . LEU A 1 87 ? 12.549 -10.583 -0.719 1.00 91.88 87 LEU A O 1
ATOM 657 N N . VAL A 1 88 ? 11.312 -9.645 0.901 1.00 88.75 88 VAL A N 1
ATOM 658 C CA . VAL A 1 88 ? 11.379 -8.293 0.322 1.00 88.75 88 VAL A CA 1
ATOM 659 C C . VAL A 1 88 ? 12.821 -7.757 0.282 1.00 88.75 88 VAL A C 1
ATOM 661 O O . VAL A 1 88 ? 13.266 -7.365 -0.799 1.00 88.75 88 VAL A O 1
ATOM 664 N N . PRO A 1 89 ? 13.610 -7.789 1.377 1.00 89.94 89 PRO A N 1
ATOM 665 C CA . PRO A 1 89 ? 15.022 -7.412 1.322 1.00 89.94 89 PRO A CA 1
ATOM 666 C C . PRO A 1 89 ? 15.842 -8.268 0.353 1.00 89.94 89 PRO A C 1
ATOM 668 O O . PRO A 1 89 ? 16.673 -7.733 -0.381 1.00 89.94 89 PRO A O 1
ATOM 671 N N . VAL A 1 90 ? 15.594 -9.583 0.309 1.00 91.50 90 VAL A N 1
ATOM 672 C CA . VAL A 1 90 ? 16.276 -10.493 -0.627 1.00 91.50 90 VAL A CA 1
ATOM 673 C C . VAL A 1 90 ? 15.966 -10.113 -2.074 1.00 91.50 90 VAL A C 1
ATOM 675 O O . VAL A 1 90 ? 16.888 -10.006 -2.878 1.00 91.50 90 VAL A O 1
ATOM 678 N N . PHE A 1 91 ? 14.700 -9.837 -2.398 1.00 85.12 91 PHE A N 1
ATOM 679 C CA . PHE A 1 91 ? 14.283 -9.363 -3.716 1.00 85.12 91 PHE A CA 1
ATOM 680 C C . PHE A 1 91 ? 15.048 -8.096 -4.119 1.00 85.12 91 PHE A C 1
ATOM 682 O O . PHE A 1 91 ? 15.656 -8.060 -5.188 1.00 85.12 91 PHE A O 1
ATOM 689 N N . PHE A 1 92 ? 15.094 -7.081 -3.253 1.00 80.44 92 PHE A N 1
ATOM 690 C CA . PHE A 1 92 ? 15.822 -5.846 -3.554 1.00 80.44 92 PHE A CA 1
ATOM 691 C C . PHE A 1 92 ? 17.335 -6.057 -3.683 1.00 80.44 92 PHE A C 1
ATOM 693 O O . PHE A 1 92 ? 17.956 -5.446 -4.552 1.00 80.44 92 PHE A O 1
ATOM 700 N N . CYS A 1 93 ? 17.924 -6.939 -2.873 1.00 87.19 93 CYS A N 1
ATOM 701 C CA . CYS A 1 93 ? 19.338 -7.296 -2.967 1.00 87.19 93 CYS A CA 1
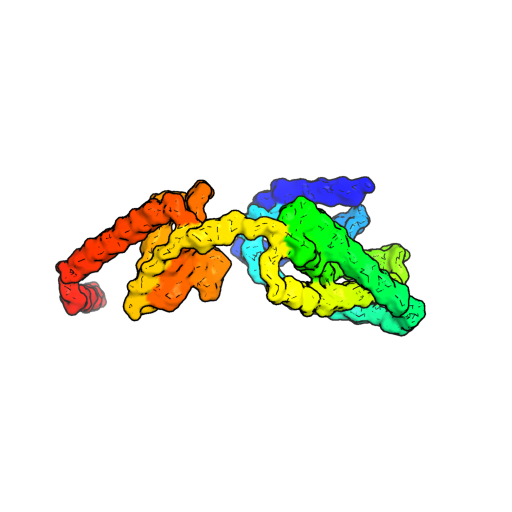ATOM 702 C C . CYS A 1 93 ? 19.657 -7.964 -4.312 1.00 87.19 93 CYS A C 1
ATOM 704 O O . CYS A 1 93 ? 20.562 -7.527 -5.021 1.00 87.19 93 CYS A O 1
ATOM 706 N N . VAL A 1 94 ? 18.868 -8.968 -4.710 1.00 85.25 94 VAL A N 1
ATOM 707 C CA . VAL A 1 94 ? 19.029 -9.668 -5.993 1.00 85.25 94 VAL A CA 1
ATOM 708 C C . VAL A 1 94 ? 18.866 -8.705 -7.165 1.00 85.25 94 VAL A C 1
ATOM 710 O O . VAL A 1 94 ? 19.731 -8.660 -8.037 1.00 85.25 94 VAL A O 1
ATOM 713 N N . MET A 1 95 ? 17.820 -7.876 -7.161 1.00 78.69 95 MET A N 1
ATOM 714 C CA . MET A 1 95 ? 17.614 -6.885 -8.220 1.00 78.69 95 MET A CA 1
ATOM 715 C C . MET A 1 95 ? 18.760 -5.869 -8.290 1.00 78.69 95 MET A C 1
ATOM 717 O O . MET A 1 95 ? 19.172 -5.489 -9.384 1.00 78.69 95 MET A O 1
ATOM 721 N N . GLY A 1 96 ? 19.318 -5.468 -7.144 1.00 79.44 96 GLY A N 1
ATOM 722 C CA . GLY A 1 96 ? 20.502 -4.611 -7.079 1.00 79.44 96 GLY A CA 1
ATOM 723 C C . GLY A 1 96 ? 21.762 -5.275 -7.644 1.00 79.44 96 GLY A C 1
ATOM 724 O O . GLY A 1 96 ? 22.512 -4.629 -8.371 1.00 79.44 96 GLY A O 1
ATOM 725 N N . MET A 1 97 ? 21.978 -6.567 -7.378 1.00 83.00 97 MET A N 1
ATOM 726 C CA . MET A 1 97 ? 23.115 -7.323 -7.924 1.00 83.00 97 MET A CA 1
ATOM 727 C C . MET A 1 97 ? 23.042 -7.503 -9.445 1.00 83.00 97 MET A C 1
ATOM 729 O O . MET A 1 97 ? 24.078 -7.622 -10.094 1.00 83.00 97 MET A O 1
ATOM 733 N N . MET A 1 98 ? 21.841 -7.496 -10.031 1.00 76.69 98 MET A N 1
ATOM 734 C CA . MET A 1 98 ? 21.667 -7.563 -11.487 1.00 76.69 98 MET A CA 1
ATOM 735 C C . MET A 1 98 ? 22.047 -6.253 -12.208 1.00 76.69 98 MET A C 1
ATOM 737 O O . MET A 1 98 ? 22.103 -6.227 -13.439 1.00 76.69 98 MET A O 1
ATOM 741 N N . VAL A 1 99 ? 22.321 -5.161 -11.481 1.00 76.00 99 VAL A N 1
ATOM 742 C CA . VAL A 1 99 ? 22.769 -3.892 -12.074 1.00 76.00 99 VAL A CA 1
ATOM 743 C C . VAL A 1 99 ? 24.199 -4.021 -12.588 1.00 76.00 99 VAL A C 1
ATOM 745 O O . VAL A 1 99 ? 25.155 -4.117 -11.819 1.00 76.00 99 VAL A O 1
ATOM 748 N N . ASN A 1 100 ? 24.373 -3.919 -13.905 1.00 74.62 100 ASN A N 1
ATOM 749 C CA . ASN A 1 100 ? 25.697 -3.867 -14.516 1.00 74.62 100 ASN A CA 1
ATOM 750 C C . ASN A 1 100 ? 26.180 -2.416 -14.694 1.00 74.62 100 ASN A C 1
ATOM 752 O O . ASN A 1 100 ? 25.960 -1.793 -15.732 1.00 74.62 100 ASN A O 1
ATOM 756 N N . PHE A 1 101 ? 26.909 -1.890 -13.707 1.00 72.00 101 PHE A N 1
ATOM 757 C CA . PHE A 1 101 ? 27.486 -0.539 -13.769 1.00 72.00 101 PHE A CA 1
ATOM 758 C C . PHE A 1 101 ? 28.485 -0.332 -14.921 1.00 72.00 101 PHE A C 1
ATOM 760 O O . PHE A 1 101 ? 28.670 0.800 -15.371 1.00 72.00 101 PHE A O 1
ATOM 767 N N . ALA A 1 102 ? 29.130 -1.393 -15.420 1.00 74.38 102 ALA A N 1
ATOM 768 C CA . ALA A 1 102 ? 30.071 -1.286 -16.533 1.00 74.38 102 ALA A CA 1
ATOM 769 C C . ALA A 1 102 ? 29.347 -1.017 -17.862 1.00 74.38 102 ALA A C 1
ATOM 771 O O . ALA A 1 102 ? 29.777 -0.147 -18.618 1.00 74.38 102 ALA A O 1
ATOM 772 N N . ALA A 1 103 ? 28.213 -1.688 -18.093 1.00 68.75 103 ALA A N 1
ATOM 773 C CA . ALA A 1 103 ? 27.341 -1.450 -19.246 1.00 68.75 103 ALA A CA 1
ATOM 774 C C . ALA A 1 103 ? 26.683 -0.054 -19.207 1.00 68.75 103 ALA A C 1
ATOM 776 O O . ALA A 1 103 ? 26.416 0.558 -20.238 1.00 68.75 103 ALA A O 1
ATOM 777 N N . MET A 1 104 ? 26.500 0.513 -18.009 1.00 66.75 104 MET A N 1
ATOM 778 C CA . MET A 1 104 ? 25.852 1.815 -17.833 1.00 66.75 104 MET A CA 1
ATOM 779 C C . MET A 1 104 ? 26.714 3.032 -18.184 1.00 66.75 104 MET A C 1
ATOM 781 O O . MET A 1 104 ? 26.153 4.110 -18.381 1.00 66.75 104 MET A O 1
ATOM 785 N N . LYS A 1 105 ? 28.047 2.917 -18.278 1.00 71.50 105 LYS A N 1
ATOM 786 C CA . LYS A 1 105 ? 28.924 4.091 -18.488 1.00 71.50 105 LYS A CA 1
ATOM 787 C C . LYS A 1 105 ? 28.568 4.897 -19.744 1.00 71.50 105 LYS A C 1
ATOM 789 O O . LYS A 1 105 ? 28.647 6.120 -19.708 1.00 71.50 105 LYS A O 1
ATOM 794 N N . GLY A 1 106 ? 28.133 4.235 -20.819 1.00 73.31 106 GLY A N 1
ATOM 795 C CA . GLY A 1 106 ? 27.719 4.898 -22.064 1.00 73.31 106 GLY A CA 1
ATOM 796 C C . GLY A 1 106 ? 26.304 5.490 -22.039 1.00 73.31 106 GLY A C 1
ATOM 797 O O . GLY A 1 106 ? 25.974 6.320 -22.879 1.00 73.31 106 GLY A O 1
ATOM 798 N N . ILE A 1 107 ? 25.465 5.083 -21.082 1.00 76.44 107 ILE A N 1
ATOM 799 C CA . ILE A 1 107 ? 24.014 5.355 -21.070 1.00 76.44 107 ILE A CA 1
ATOM 800 C C . ILE A 1 107 ? 23.611 6.146 -19.812 1.00 76.44 107 ILE A C 1
ATOM 802 O O . ILE A 1 107 ? 22.466 6.557 -19.660 1.00 76.44 107 ILE A O 1
ATOM 806 N N . LEU A 1 108 ? 24.561 6.459 -18.927 1.00 79.00 108 LEU A N 1
ATOM 807 C CA . LEU A 1 108 ? 24.321 7.176 -17.673 1.00 79.00 108 LEU A CA 1
ATOM 808 C C . LEU A 1 108 ? 23.615 8.526 -17.882 1.00 79.00 108 LEU A C 1
ATOM 810 O O . LEU A 1 108 ? 22.684 8.859 -17.153 1.00 79.00 108 LEU A O 1
ATOM 814 N N . ILE A 1 109 ? 24.026 9.280 -18.909 1.00 84.31 109 ILE A N 1
ATOM 815 C CA . ILE A 1 109 ? 23.418 10.572 -19.265 1.00 84.31 109 ILE A CA 1
ATOM 816 C C . ILE A 1 109 ? 21.962 10.370 -19.693 1.00 84.31 109 ILE A C 1
ATOM 818 O O . ILE A 1 109 ? 21.074 11.072 -19.213 1.00 84.31 109 ILE A O 1
ATOM 822 N N . PHE A 1 110 ? 21.705 9.375 -20.546 1.00 84.75 110 PHE A N 1
ATOM 823 C CA . PHE A 1 110 ? 20.350 9.019 -20.958 1.00 84.75 110 PHE A CA 1
ATOM 824 C C . PHE A 1 110 ? 19.498 8.591 -19.758 1.00 84.75 110 PHE A C 1
ATOM 826 O O . PHE A 1 110 ? 18.373 9.059 -19.614 1.00 84.75 110 PHE A O 1
ATOM 833 N N . GLY A 1 111 ? 20.045 7.769 -18.860 1.00 83.12 111 GLY A N 1
ATOM 834 C CA . GLY A 1 111 ? 19.355 7.331 -17.651 1.00 83.12 111 GLY A CA 1
ATOM 835 C C . GLY A 1 111 ? 19.014 8.479 -16.703 1.00 83.12 111 GLY A C 1
ATOM 836 O O . GLY A 1 111 ? 17.919 8.499 -16.150 1.00 83.12 111 GLY A O 1
ATOM 837 N N . LEU A 1 112 ? 19.895 9.473 -16.563 1.00 84.81 112 LEU A N 1
ATOM 838 C CA . LEU A 1 112 ? 19.637 10.656 -15.741 1.00 84.81 112 LEU A CA 1
ATOM 839 C C . LEU A 1 112 ? 18.542 11.546 -16.344 1.00 84.81 112 LEU A C 1
ATOM 841 O O . LEU A 1 112 ? 17.646 11.992 -15.628 1.00 84.81 112 LEU A O 1
ATOM 845 N N . ILE A 1 113 ? 18.585 11.770 -17.661 1.00 88.81 113 ILE A N 1
ATOM 846 C CA . ILE A 1 113 ? 17.542 12.513 -18.381 1.00 88.81 113 ILE A CA 1
ATOM 847 C C . ILE A 1 113 ? 16.206 11.778 -18.254 1.00 88.81 113 ILE A C 1
ATOM 849 O O . ILE A 1 113 ? 15.200 12.380 -17.882 1.00 88.81 113 ILE A O 1
ATOM 853 N N . TYR A 1 114 ? 16.197 10.466 -18.494 1.00 87.31 114 TYR A N 1
ATOM 854 C CA . TYR A 1 114 ? 15.008 9.635 -18.353 1.00 87.31 114 TYR A CA 1
ATOM 855 C C . TYR A 1 114 ? 14.450 9.684 -16.927 1.00 87.31 114 TYR A C 1
ATOM 857 O O . TYR A 1 114 ? 13.247 9.863 -16.752 1.00 87.31 114 TYR A O 1
ATOM 865 N N . ALA A 1 115 ? 15.308 9.618 -15.905 1.00 86.88 115 ALA A N 1
ATOM 866 C CA . ALA A 1 115 ? 14.891 9.738 -14.514 1.00 86.88 115 ALA A CA 1
ATOM 867 C C . ALA A 1 115 ? 14.246 11.097 -14.216 1.00 86.88 115 ALA A C 1
ATOM 869 O O . ALA A 1 115 ? 13.190 11.147 -13.583 1.00 86.88 115 ALA A O 1
ATOM 870 N N . ALA A 1 116 ? 14.825 12.191 -14.716 1.00 89.12 116 ALA A N 1
ATOM 871 C CA . ALA A 1 116 ? 14.248 13.524 -14.574 1.00 89.12 116 ALA A CA 1
ATOM 872 C C . ALA A 1 116 ? 12.860 13.612 -15.232 1.00 89.12 116 ALA A C 1
ATOM 874 O O . ALA A 1 116 ? 11.907 14.065 -14.596 1.00 89.12 116 ALA A O 1
ATOM 875 N N . PHE A 1 117 ? 12.713 13.106 -16.460 1.00 90.75 117 PHE A N 1
ATOM 876 C CA . PHE A 1 117 ? 11.422 13.057 -17.154 1.00 90.75 117 PHE A CA 1
ATOM 877 C C . PHE A 1 117 ? 10.405 12.157 -16.448 1.00 90.75 117 PHE A C 1
ATOM 879 O O . PHE A 1 117 ? 9.240 12.534 -16.337 1.00 90.75 117 PHE A O 1
ATOM 886 N N . ALA A 1 118 ? 10.820 10.999 -15.934 1.00 87.81 118 ALA A N 1
ATOM 887 C CA . ALA A 1 118 ? 9.950 10.088 -15.196 1.00 87.81 118 ALA A CA 1
ATOM 888 C C . ALA A 1 118 ? 9.431 10.734 -13.903 1.00 87.81 118 ALA A C 1
ATOM 890 O O . ALA A 1 118 ? 8.234 10.670 -13.611 1.00 87.81 118 ALA A O 1
ATOM 891 N N . ILE A 1 119 ? 10.311 11.414 -13.163 1.00 88.88 119 ILE A N 1
ATOM 892 C CA . ILE A 1 119 ? 9.951 12.163 -11.956 1.00 88.88 119 ILE A CA 1
ATOM 893 C C . ILE A 1 119 ? 8.997 13.307 -12.309 1.00 88.88 119 ILE A C 1
ATOM 895 O O . ILE A 1 119 ? 7.922 13.406 -11.718 1.00 88.88 119 ILE A O 1
ATOM 899 N N . MET A 1 120 ? 9.335 14.139 -13.297 1.00 90.81 120 MET A N 1
ATOM 900 C CA . MET A 1 120 ? 8.478 15.249 -13.722 1.00 90.81 120 MET A CA 1
ATOM 901 C C . MET A 1 120 ? 7.113 14.759 -14.207 1.00 90.81 120 MET A C 1
ATOM 903 O O . MET A 1 120 ? 6.088 15.295 -13.791 1.00 90.81 120 MET A O 1
ATOM 907 N N . GLY A 1 121 ? 7.083 13.709 -15.027 1.00 91.12 121 GLY A N 1
ATOM 908 C CA . GLY A 1 121 ? 5.855 13.104 -15.529 1.00 91.12 121 GLY A CA 1
ATOM 909 C C . GLY A 1 121 ? 4.957 12.592 -14.406 1.00 91.12 121 GLY A C 1
ATOM 910 O O . GLY A 1 121 ? 3.746 12.786 -14.458 1.00 91.12 121 GLY A O 1
ATOM 911 N N . LYS A 1 122 ? 5.532 12.012 -13.346 1.00 89.50 122 LYS A N 1
ATOM 912 C CA . LYS A 1 122 ? 4.781 11.588 -12.154 1.00 89.50 122 LYS A CA 1
ATOM 913 C C . LYS A 1 122 ? 4.262 12.766 -11.340 1.00 89.50 122 LYS A C 1
ATOM 915 O O . LYS A 1 122 ? 3.082 12.790 -10.996 1.00 89.50 122 LYS A O 1
ATOM 920 N N . VAL A 1 123 ? 5.112 13.754 -11.064 1.00 91.25 123 VAL A N 1
ATOM 921 C CA . VAL A 1 123 ? 4.725 14.931 -10.274 1.00 91.25 123 VAL A CA 1
ATOM 922 C C . VAL A 1 123 ? 3.621 15.712 -10.978 1.00 91.25 123 VAL A C 1
ATOM 924 O O . VAL A 1 123 ? 2.618 16.047 -10.354 1.00 91.25 123 VAL A O 1
ATOM 927 N N . VAL A 1 124 ? 3.764 15.959 -12.279 1.00 92.62 124 VAL A N 1
ATOM 928 C CA . VAL A 1 124 ? 2.769 16.683 -13.077 1.00 92.62 124 VAL A CA 1
ATOM 929 C C . VAL A 1 124 ? 1.530 15.818 -13.310 1.00 92.62 124 VAL A C 1
ATOM 931 O O . VAL A 1 124 ? 0.415 16.282 -13.087 1.00 92.62 124 VAL A O 1
ATOM 934 N N . GLY A 1 125 ? 1.704 14.552 -13.691 1.00 92.88 125 GLY A N 1
ATOM 935 C CA . GLY A 1 125 ? 0.603 13.642 -14.009 1.00 92.88 125 GLY A CA 1
ATOM 936 C C . GLY A 1 125 ? -0.324 13.365 -12.826 1.00 92.88 125 GLY A C 1
ATOM 937 O O . GLY A 1 125 ? -1.533 13.277 -13.011 1.00 92.88 125 GLY A O 1
ATOM 938 N N . CYS A 1 126 ? 0.212 13.282 -11.606 1.00 91.44 126 CYS A N 1
ATOM 939 C CA . CYS A 1 126 ? -0.595 13.141 -10.391 1.00 91.44 126 CYS A CA 1
ATOM 940 C C . CYS A 1 126 ? -0.983 14.499 -9.777 1.00 91.44 126 CYS A C 1
ATOM 942 O O . CYS A 1 126 ? -2.047 14.619 -9.170 1.00 91.44 126 CYS A O 1
ATOM 944 N N . GLY A 1 127 ? -0.155 15.532 -9.951 1.00 92.25 127 GLY A N 1
ATOM 945 C CA . GLY A 1 127 ? -0.389 16.864 -9.396 1.00 92.25 127 GLY A CA 1
ATOM 946 C C . GLY A 1 127 ? -1.487 17.649 -10.114 1.00 92.25 127 GLY A C 1
ATOM 947 O O . GLY A 1 127 ? -2.284 18.312 -9.455 1.00 92.25 127 GLY A O 1
ATOM 948 N N . VAL A 1 128 ? -1.589 17.558 -11.443 1.00 93.12 128 VAL A N 1
ATOM 949 C CA . VAL A 1 128 ? -2.622 18.274 -12.215 1.00 93.12 128 VAL A CA 1
ATOM 950 C C . VAL A 1 128 ? -4.039 17.826 -11.824 1.00 93.12 128 VAL A C 1
ATOM 952 O O . VAL A 1 128 ? -4.841 18.691 -11.470 1.00 93.12 128 VAL A O 1
ATOM 955 N N . PRO A 1 129 ? -4.368 16.519 -11.780 1.00 92.31 129 PRO A N 1
ATOM 956 C CA . PRO A 1 129 ? -5.661 16.065 -11.273 1.00 92.31 129 PRO A CA 1
ATOM 957 C C . PRO A 1 129 ? -5.909 16.504 -9.829 1.00 92.31 129 PRO A C 1
ATOM 959 O O . PRO A 1 129 ? -7.000 16.967 -9.514 1.00 92.31 129 PRO A O 1
ATOM 962 N N . ALA A 1 130 ? -4.898 16.433 -8.957 1.00 90.31 130 ALA A N 1
ATOM 963 C CA . ALA A 1 130 ? -5.033 16.885 -7.574 1.00 90.31 130 ALA A CA 1
ATOM 964 C C . ALA A 1 130 ? -5.385 18.381 -7.492 1.00 90.31 130 ALA A C 1
ATOM 966 O O . ALA A 1 130 ? -6.265 18.773 -6.726 1.00 90.31 130 ALA A O 1
ATOM 967 N N . TYR A 1 131 ? -4.761 19.216 -8.325 1.00 90.62 131 TYR A N 1
ATOM 968 C CA . TYR A 1 131 ? -5.080 20.639 -8.414 1.00 90.62 131 TYR A CA 1
ATOM 969 C C . TYR A 1 131 ? -6.535 20.885 -8.846 1.00 90.62 131 TYR A C 1
ATOM 971 O O . TYR A 1 131 ? -7.227 21.724 -8.266 1.00 90.62 131 TYR A O 1
ATOM 979 N N . LEU A 1 132 ? -7.027 20.114 -9.821 1.00 90.06 132 LEU A N 1
ATOM 980 C CA . LEU A 1 132 ? -8.422 20.180 -10.273 1.00 90.06 132 LEU A CA 1
ATOM 981 C C . LEU A 1 132 ? -9.414 19.708 -9.197 1.00 90.06 132 LEU A C 1
ATOM 983 O O . LEU A 1 132 ? -10.533 20.208 -9.139 1.00 90.06 132 LEU A O 1
ATOM 987 N N . MET A 1 133 ? -8.992 18.808 -8.306 1.00 87.44 133 MET A N 1
ATOM 988 C CA . MET A 1 133 ? -9.800 18.251 -7.212 1.00 87.44 133 MET A CA 1
ATOM 989 C C . MET A 1 133 ? -9.769 19.089 -5.919 1.00 87.44 133 MET A C 1
ATOM 991 O O . MET A 1 133 ? -10.125 18.603 -4.849 1.00 87.44 133 MET A O 1
ATOM 995 N N . GLY A 1 134 ? -9.355 20.360 -5.988 1.00 83.75 134 GLY A N 1
ATOM 996 C CA . GLY A 1 134 ? -9.447 21.298 -4.861 1.00 83.75 134 GLY A CA 1
ATOM 997 C C . GLY A 1 134 ? -8.182 21.438 -4.007 1.00 83.75 134 GLY A C 1
ATOM 998 O O . GLY A 1 134 ? -8.204 22.152 -2.998 1.00 83.75 134 GLY A O 1
ATOM 999 N N . PHE A 1 135 ? -7.062 20.836 -4.414 1.00 87.50 135 PHE A N 1
ATOM 1000 C CA . PHE A 1 135 ? -5.758 21.115 -3.812 1.00 87.50 135 PHE A CA 1
ATOM 1001 C C . PHE A 1 135 ? -5.163 22.415 -4.371 1.00 87.50 135 PHE A C 1
ATOM 1003 O O . PHE A 1 135 ? -5.397 22.804 -5.514 1.00 87.50 135 PHE A O 1
ATOM 1010 N N . ASN A 1 136 ? -4.375 23.115 -3.556 1.00 89.19 136 ASN A N 1
ATOM 1011 C CA . ASN A 1 136 ? -3.550 24.222 -4.038 1.00 89.19 136 ASN A CA 1
ATOM 1012 C C . ASN A 1 136 ? -2.252 23.681 -4.670 1.00 89.19 136 ASN A C 1
ATOM 1014 O O . ASN A 1 136 ? -1.988 22.482 -4.629 1.00 89.19 136 ASN A O 1
ATOM 1018 N N . LEU A 1 137 ? -1.413 24.553 -5.241 1.00 88.81 137 LEU A N 1
ATOM 1019 C CA . LEU A 1 137 ? -0.153 24.141 -5.883 1.00 88.81 137 LEU A CA 1
ATOM 1020 C C . LEU A 1 137 ? 0.765 23.332 -4.948 1.00 88.81 137 LEU A C 1
ATOM 1022 O O . LEU A 1 137 ? 1.432 22.404 -5.396 1.00 88.81 137 LEU A O 1
ATOM 1026 N N . ARG A 1 138 ? 0.764 23.636 -3.642 1.00 88.44 138 ARG A N 1
ATOM 1027 C CA . ARG A 1 138 ? 1.541 22.883 -2.645 1.00 88.44 138 ARG A CA 1
ATOM 1028 C C . ARG A 1 138 ? 0.952 21.496 -2.427 1.00 88.44 138 ARG A C 1
ATOM 1030 O O . ARG A 1 138 ? 1.693 20.524 -2.424 1.00 88.44 138 ARG A O 1
ATOM 1037 N N . GLY A 1 139 ? -0.366 21.388 -2.277 1.00 87.31 139 GLY A N 1
ATOM 1038 C CA . GLY A 1 139 ? -1.045 20.102 -2.136 1.00 87.31 139 GLY A CA 1
ATOM 1039 C C . GLY A 1 139 ? -0.912 19.222 -3.373 1.00 87.31 139 GLY A C 1
ATOM 1040 O O . GLY A 1 139 ? -0.580 18.049 -3.249 1.00 87.31 139 GLY A O 1
ATOM 1041 N N . ALA A 1 140 ? -1.072 19.801 -4.561 1.00 90.44 140 ALA A N 1
ATOM 1042 C CA . ALA A 1 140 ? -0.841 19.122 -5.829 1.00 90.44 140 ALA A CA 1
ATOM 1043 C C . ALA A 1 140 ? 0.596 18.586 -5.933 1.00 90.44 140 ALA A C 1
ATOM 1045 O O . ALA A 1 140 ? 0.799 17.425 -6.286 1.00 90.44 140 ALA A O 1
ATOM 1046 N N . PHE A 1 141 ? 1.589 19.395 -5.547 1.00 91.19 141 PHE A N 1
ATOM 1047 C CA . PHE A 1 141 ? 2.981 18.955 -5.486 1.00 91.19 141 PHE A CA 1
ATOM 1048 C C . PHE A 1 141 ? 3.204 17.852 -4.445 1.00 91.19 141 PHE A C 1
ATOM 1050 O O . PHE A 1 141 ? 3.891 16.889 -4.754 1.00 91.19 141 PHE A O 1
ATOM 1057 N N . ARG A 1 142 ? 2.600 17.927 -3.249 1.00 90.81 142 ARG A N 1
ATOM 1058 C CA . ARG A 1 142 ? 2.677 16.859 -2.228 1.00 90.81 142 ARG A CA 1
ATOM 1059 C C . ARG A 1 142 ? 2.119 15.537 -2.743 1.00 90.81 142 ARG A C 1
ATOM 1061 O O . ARG A 1 142 ? 2.739 14.500 -2.537 1.00 90.81 142 ARG A O 1
ATOM 1068 N N . VAL A 1 143 ? 0.979 15.576 -3.436 1.00 90.88 143 VAL A N 1
ATOM 1069 C CA . VAL A 1 143 ? 0.379 14.388 -4.059 1.00 90.88 143 VAL A CA 1
ATOM 1070 C C . VAL A 1 143 ? 1.308 13.828 -5.134 1.00 90.88 143 VAL A C 1
ATOM 1072 O O . VAL A 1 143 ? 1.610 12.639 -5.118 1.00 90.88 143 VAL A O 1
ATOM 1075 N N . GLY A 1 144 ? 1.819 14.680 -6.026 1.00 89.81 144 GLY A N 1
ATOM 1076 C CA . GLY A 1 144 ? 2.778 14.275 -7.053 1.00 89.81 144 GLY A CA 1
ATOM 1077 C C . GLY A 1 144 ? 4.062 13.679 -6.471 1.00 89.81 144 GLY A C 1
ATOM 1078 O O . GLY A 1 144 ? 4.482 12.601 -6.883 1.00 89.81 144 GLY A O 1
ATOM 1079 N N . ALA A 1 145 ? 4.642 14.343 -5.471 1.00 88.88 145 ALA A N 1
ATOM 1080 C CA . ALA A 1 145 ? 5.862 13.929 -4.790 1.00 88.88 145 ALA A CA 1
ATOM 1081 C C . ALA A 1 145 ? 5.683 12.600 -4.033 1.00 88.88 145 ALA A C 1
ATOM 1083 O O . ALA A 1 145 ? 6.543 11.723 -4.083 1.00 88.88 145 ALA A O 1
ATOM 1084 N N . GLY A 1 146 ? 4.532 12.418 -3.379 1.00 87.62 146 GLY A N 1
ATOM 1085 C CA . GLY A 1 146 ? 4.186 11.189 -2.664 1.00 87.62 146 GLY A CA 1
ATOM 1086 C C . GLY A 1 146 ? 3.978 9.977 -3.576 1.00 87.62 146 GLY A C 1
ATOM 1087 O O . GLY A 1 146 ? 4.023 8.846 -3.102 1.00 87.62 146 GLY A O 1
ATOM 1088 N N . MET A 1 147 ? 3.786 10.190 -4.882 1.00 88.81 147 MET A N 1
ATOM 1089 C CA . MET A 1 147 ? 3.619 9.122 -5.874 1.00 88.81 147 MET A CA 1
ATOM 1090 C C . MET A 1 147 ? 4.931 8.701 -6.562 1.00 88.81 147 MET A C 1
ATOM 1092 O O . MET A 1 147 ? 4.894 7.809 -7.414 1.00 88.81 147 MET A O 1
ATOM 1096 N N . LEU A 1 148 ? 6.083 9.299 -6.214 1.00 84.44 148 LEU A N 1
ATOM 1097 C CA . LEU A 1 148 ? 7.397 8.870 -6.722 1.00 84.44 148 LEU A CA 1
ATOM 1098 C C . LEU A 1 148 ? 7.798 7.449 -6.269 1.00 84.44 148 LEU A C 1
ATOM 1100 O O . LEU A 1 148 ? 8.190 6.657 -7.131 1.00 84.44 148 LEU A O 1
ATOM 1104 N N . PRO A 1 149 ? 7.745 7.088 -4.968 1.00 68.31 149 PRO A N 1
ATOM 1105 C CA . PRO A 1 149 ? 8.274 5.811 -4.501 1.00 68.31 149 PRO A CA 1
ATOM 1106 C C . PRO A 1 149 ? 7.263 4.676 -4.740 1.00 68.31 149 PRO A C 1
ATOM 1108 O O . PRO A 1 149 ? 6.491 4.306 -3.862 1.00 68.31 149 PRO A O 1
ATOM 1111 N N . ARG A 1 150 ? 7.261 4.104 -5.950 1.00 64.88 150 ARG A N 1
ATOM 1112 C CA . ARG A 1 150 ? 6.626 2.805 -6.269 1.00 64.88 150 ARG A CA 1
ATOM 1113 C C . ARG A 1 150 ? 7.508 1.980 -7.199 1.00 64.88 150 ARG A C 1
ATOM 1115 O O . ARG A 1 150 ? 7.178 1.707 -8.354 1.00 64.88 150 ARG A O 1
ATOM 1122 N N . GLY A 1 151 ? 8.674 1.622 -6.674 1.00 68.06 151 GLY A N 1
ATOM 1123 C CA . GLY A 1 151 ? 9.721 0.970 -7.442 1.00 68.06 151 GLY A CA 1
ATOM 1124 C C . GLY A 1 151 ? 9.511 -0.524 -7.706 1.00 68.06 151 GLY A C 1
ATOM 1125 O O . GLY A 1 151 ? 9.845 -1.004 -8.784 1.00 68.06 151 GLY A O 1
ATOM 1126 N N . GLU A 1 152 ? 8.922 -1.250 -6.758 1.00 76.44 152 GLU A N 1
ATOM 1127 C CA . GLU A 1 152 ? 8.851 -2.722 -6.765 1.00 76.44 152 GLU A CA 1
ATOM 1128 C C . GLU A 1 152 ? 8.272 -3.283 -8.063 1.00 76.44 152 GLU A C 1
ATOM 1130 O O . GLU A 1 152 ? 8.915 -4.062 -8.761 1.00 76.44 152 GLU A O 1
ATOM 1135 N N . VAL A 1 153 ? 7.083 -2.815 -8.443 1.00 78.75 153 VAL A N 1
ATOM 1136 C CA . VAL A 1 153 ? 6.400 -3.279 -9.656 1.00 78.75 153 VAL A CA 1
ATOM 1137 C C . VAL A 1 153 ? 7.192 -2.917 -10.915 1.00 78.75 153 VAL A C 1
ATOM 1139 O O . VAL A 1 153 ? 7.247 -3.708 -11.852 1.00 78.75 153 VAL A O 1
ATOM 1142 N N . THR A 1 154 ? 7.852 -1.755 -10.931 1.00 81.69 154 THR A N 1
ATOM 1143 C CA . THR A 1 154 ? 8.679 -1.318 -12.067 1.00 81.69 154 THR A CA 1
ATOM 1144 C C . THR A 1 154 ? 9.872 -2.251 -12.262 1.00 81.69 154 THR A C 1
ATOM 1146 O O . THR A 1 154 ? 10.140 -2.663 -13.387 1.00 81.69 154 THR A O 1
ATOM 1149 N N . LEU A 1 155 ? 10.546 -2.640 -11.174 1.00 81.50 155 LEU A N 1
ATOM 1150 C CA . LEU A 1 155 ? 11.646 -3.610 -11.213 1.00 81.50 155 LEU A CA 1
ATOM 1151 C C . LEU A 1 155 ? 11.179 -4.977 -11.675 1.00 81.50 155 LEU A C 1
ATOM 1153 O O . LEU A 1 155 ? 11.852 -5.604 -12.483 1.00 81.50 155 LEU A O 1
ATOM 1157 N N . ILE A 1 156 ? 10.027 -5.428 -11.188 1.00 80.31 156 ILE A N 1
ATOM 1158 C CA . ILE A 1 156 ? 9.489 -6.738 -11.553 1.00 80.31 156 ILE A CA 1
ATOM 1159 C C . ILE A 1 156 ? 9.155 -6.772 -13.045 1.00 80.31 156 ILE A C 1
ATOM 1161 O O . ILE A 1 156 ? 9.560 -7.701 -13.736 1.00 80.31 156 ILE A O 1
ATOM 1165 N N . ILE A 1 157 ? 8.490 -5.739 -13.570 1.00 81.94 157 ILE A N 1
ATOM 1166 C CA . ILE A 1 157 ? 8.189 -5.638 -15.005 1.00 81.94 157 ILE A CA 1
ATOM 1167 C C . ILE A 1 157 ? 9.478 -5.546 -15.828 1.00 81.94 157 ILE A C 1
ATOM 1169 O O . ILE A 1 157 ? 9.587 -6.215 -16.853 1.00 81.94 157 ILE A O 1
ATOM 1173 N N . ALA A 1 158 ? 10.463 -4.762 -15.383 1.00 84.31 158 ALA A N 1
ATOM 1174 C CA . ALA A 1 158 ? 11.755 -4.674 -16.056 1.00 84.31 158 ALA A CA 1
ATOM 1175 C C . ALA A 1 158 ? 12.488 -6.027 -16.047 1.00 84.31 158 ALA A C 1
ATOM 1177 O O . ALA A 1 158 ? 13.032 -6.431 -17.069 1.00 84.31 158 ALA A O 1
ATOM 1178 N N . GLY A 1 159 ? 12.447 -6.764 -14.935 1.00 82.31 159 GLY A N 1
ATOM 1179 C CA . GLY A 1 159 ? 13.031 -8.100 -14.815 1.00 82.31 159 GLY A CA 1
ATOM 1180 C C . GLY A 1 159 ? 12.364 -9.103 -15.753 1.00 82.31 159 GLY A C 1
ATOM 1181 O O . GLY A 1 159 ? 13.052 -9.777 -16.512 1.00 82.31 159 GLY A O 1
ATOM 1182 N N . VAL A 1 160 ? 11.028 -9.131 -15.787 1.00 80.81 160 VAL A N 1
ATOM 1183 C CA . VAL A 1 160 ? 10.266 -9.955 -16.742 1.00 80.81 160 VAL A CA 1
ATOM 1184 C C . VAL A 1 160 ? 10.603 -9.570 -18.184 1.00 80.81 160 VAL A C 1
ATOM 1186 O O . VAL A 1 160 ? 10.820 -10.445 -19.017 1.00 80.81 160 VAL A O 1
ATOM 1189 N N . GLY A 1 161 ? 10.697 -8.272 -18.484 1.00 84.56 161 GLY A N 1
ATOM 1190 C CA . GLY A 1 161 ? 11.093 -7.783 -19.803 1.00 84.56 161 GLY A CA 1
ATOM 1191 C C . GLY A 1 161 ? 12.503 -8.220 -20.201 1.00 84.56 161 GLY A C 1
ATOM 1192 O O . GLY A 1 161 ? 12.722 -8.561 -21.361 1.00 84.56 161 GLY A O 1
ATOM 1193 N N . LEU A 1 162 ? 13.445 -8.242 -19.256 1.00 83.88 162 LEU A N 1
ATOM 1194 C CA . LEU A 1 162 ? 14.816 -8.694 -19.483 1.00 83.88 162 LEU A CA 1
ATOM 1195 C C . LEU A 1 162 ? 14.852 -10.204 -19.754 1.00 83.88 162 LEU A C 1
ATOM 1197 O O . LEU A 1 162 ? 15.460 -10.637 -20.729 1.00 83.88 162 LEU A O 1
ATOM 1201 N N . SER A 1 163 ? 14.149 -11.002 -18.944 1.00 80.56 163 SER A N 1
ATOM 1202 C CA . SER A 1 163 ? 14.053 -12.458 -19.121 1.00 80.56 163 SER A CA 1
ATOM 1203 C C . SER A 1 163 ? 13.347 -12.856 -20.419 1.00 80.56 163 SER A C 1
ATOM 1205 O O . SER A 1 163 ? 13.729 -13.838 -21.046 1.00 80.56 163 SER A O 1
ATOM 1207 N N . ALA A 1 164 ? 12.349 -12.081 -20.851 1.00 81.69 164 ALA A N 1
ATOM 1208 C CA . ALA A 1 164 ? 11.659 -12.281 -22.125 1.00 81.69 164 ALA A CA 1
ATOM 1209 C C . ALA A 1 164 ? 12.455 -11.766 -23.343 1.00 81.69 164 ALA A C 1
ATOM 1211 O O . ALA A 1 164 ? 11.985 -11.893 -24.472 1.00 81.69 164 ALA A O 1
ATOM 1212 N N . GLY A 1 165 ? 13.621 -11.141 -23.134 1.00 83.06 165 GLY A N 1
ATOM 1213 C CA . GLY A 1 165 ? 14.419 -10.518 -24.194 1.00 83.06 165 GLY A CA 1
ATOM 1214 C C . GLY A 1 165 ? 13.794 -9.253 -24.797 1.00 83.06 165 GLY A C 1
ATOM 1215 O O . GLY A 1 165 ? 14.251 -8.776 -25.832 1.00 83.06 165 GLY A O 1
ATOM 1216 N N . ALA A 1 166 ? 12.755 -8.697 -24.169 1.00 87.00 166 ALA A N 1
ATOM 1217 C CA . ALA A 1 166 ? 12.078 -7.482 -24.618 1.00 87.00 166 ALA A CA 1
ATOM 1218 C C . ALA A 1 166 ? 12.889 -6.209 -24.320 1.00 87.00 166 ALA A C 1
ATOM 1220 O O . ALA A 1 166 ? 12.757 -5.216 -25.034 1.00 87.00 166 ALA A O 1
ATOM 1221 N N . ILE A 1 167 ? 13.721 -6.229 -23.273 1.00 85.75 167 ILE A N 1
ATOM 1222 C CA . ILE A 1 167 ? 14.667 -5.152 -22.958 1.00 85.75 167 ILE A CA 1
ATOM 1223 C C . ILE A 1 167 ? 16.081 -5.710 -22.781 1.00 85.75 167 ILE A C 1
ATOM 1225 O O . ILE A 1 167 ? 16.262 -6.814 -22.278 1.00 85.75 167 ILE A O 1
ATOM 1229 N N . GLY A 1 168 ? 17.090 -4.933 -23.182 1.00 83.81 168 GLY A N 1
ATOM 1230 C CA . GLY A 1 168 ? 18.498 -5.258 -22.937 1.00 83.81 168 GLY A CA 1
ATOM 1231 C C . GLY A 1 168 ? 18.949 -4.909 -21.513 1.00 83.81 168 GLY A C 1
ATOM 1232 O O . GLY A 1 168 ? 18.299 -4.123 -20.818 1.00 83.81 168 GLY A O 1
ATOM 1233 N N . ALA A 1 169 ? 20.104 -5.446 -21.100 1.00 82.00 169 ALA A N 1
ATOM 1234 C CA . ALA A 1 169 ? 20.712 -5.180 -19.788 1.00 82.00 169 ALA A CA 1
ATOM 1235 C C . ALA A 1 169 ? 20.931 -3.676 -19.521 1.00 82.00 169 ALA A C 1
ATOM 1237 O O . ALA A 1 169 ? 20.809 -3.208 -18.390 1.00 82.00 169 ALA A O 1
ATOM 1238 N N . ASP A 1 170 ? 21.175 -2.913 -20.582 1.00 83.12 170 ASP A N 1
ATOM 1239 C CA . ASP A 1 170 ? 21.361 -1.465 -20.559 1.00 83.12 170 ASP A CA 1
ATOM 1240 C C . ASP A 1 170 ? 20.111 -0.713 -20.070 1.00 83.12 170 ASP A C 1
ATOM 1242 O O . ASP A 1 170 ? 20.170 0.101 -19.146 1.00 83.12 170 ASP A O 1
ATOM 1246 N N . LEU A 1 171 ? 18.952 -1.023 -20.662 1.00 83.38 171 LEU A N 1
ATOM 1247 C CA . LEU A 1 171 ? 17.653 -0.437 -20.308 1.00 83.38 171 LEU A CA 1
ATOM 1248 C C . LEU A 1 171 ? 17.194 -0.890 -18.921 1.00 83.38 171 LEU A C 1
ATOM 1250 O O . LEU A 1 171 ? 16.603 -0.108 -18.174 1.00 83.38 171 LEU A O 1
ATOM 1254 N N . PHE A 1 172 ? 17.504 -2.134 -18.558 1.00 84.44 172 PHE A N 1
ATOM 1255 C CA . PHE A 1 172 ? 17.270 -2.646 -17.215 1.00 84.44 172 PHE A CA 1
ATOM 1256 C C . PHE A 1 172 ? 18.071 -1.853 -16.166 1.00 84.44 172 PHE A C 1
ATOM 1258 O O . PHE A 1 172 ? 17.507 -1.406 -15.166 1.00 84.44 172 PHE A O 1
ATOM 1265 N N . GLY A 1 173 ? 19.350 -1.567 -16.437 1.00 83.25 173 GLY A N 1
ATOM 1266 C CA . GLY A 1 173 ? 20.177 -0.693 -15.599 1.00 83.25 173 GLY A CA 1
ATOM 1267 C C . GLY A 1 173 ? 19.612 0.727 -15.467 1.00 83.25 173 GLY A C 1
ATOM 1268 O O . GLY A 1 173 ? 19.551 1.271 -14.362 1.00 83.25 173 GLY A O 1
ATOM 1269 N N . VAL A 1 174 ? 19.115 1.315 -16.564 1.00 84.56 174 VAL A N 1
ATOM 1270 C CA . VAL A 1 174 ? 18.444 2.631 -16.549 1.00 84.56 174 VAL A CA 1
ATOM 1271 C C . VAL A 1 174 ? 17.195 2.629 -15.662 1.00 84.56 174 VAL A C 1
ATOM 1273 O O . VAL A 1 174 ? 16.996 3.571 -14.887 1.00 84.56 174 VAL A O 1
ATOM 1276 N N . ALA A 1 175 ? 16.367 1.584 -15.740 1.00 84.88 175 ALA A N 1
ATOM 1277 C CA . ALA A 1 175 ? 15.172 1.453 -14.911 1.00 84.88 175 ALA A CA 1
ATOM 1278 C C . ALA A 1 175 ? 15.525 1.398 -13.416 1.00 84.88 175 ALA A C 1
ATOM 1280 O O . ALA A 1 175 ? 14.886 2.078 -12.609 1.00 84.88 175 ALA A O 1
ATOM 1281 N N . ILE A 1 176 ? 16.579 0.658 -13.054 1.00 82.56 176 ILE A N 1
ATOM 1282 C CA . ILE A 1 176 ? 17.041 0.558 -11.666 1.00 82.56 176 ILE A CA 1
ATOM 1283 C C . ILE A 1 176 ? 17.586 1.894 -11.165 1.00 82.56 176 ILE A C 1
ATOM 1285 O O . ILE A 1 176 ? 17.184 2.351 -10.097 1.00 82.56 176 ILE A O 1
ATOM 1289 N N . VAL A 1 177 ? 18.448 2.566 -11.930 1.00 82.06 177 VAL A N 1
ATOM 1290 C CA . VAL A 1 177 ? 18.994 3.869 -11.517 1.00 82.06 177 VAL A CA 1
ATOM 1291 C C . VAL A 1 177 ? 17.896 4.914 -11.371 1.00 82.06 177 VAL A C 1
ATOM 1293 O O . VAL A 1 177 ? 17.871 5.634 -10.376 1.00 82.06 177 VAL A O 1
ATOM 1296 N N . THR A 1 178 ? 16.944 4.958 -12.301 1.00 85.31 178 THR A N 1
ATOM 1297 C CA . THR A 1 178 ? 15.788 5.862 -12.212 1.00 85.31 178 THR A CA 1
ATOM 1298 C C . THR A 1 178 ? 15.009 5.651 -10.921 1.00 85.31 178 THR A C 1
ATOM 1300 O O . THR A 1 178 ? 14.633 6.607 -10.244 1.00 85.31 178 THR A O 1
ATOM 1303 N N . LEU A 1 179 ? 14.800 4.391 -10.553 1.00 85.69 179 LEU A N 1
ATOM 1304 C CA . LEU A 1 179 ? 14.095 4.013 -9.342 1.00 85.69 179 LEU A CA 1
ATOM 1305 C C . LEU A 1 179 ? 14.873 4.343 -8.073 1.00 85.69 179 LEU A C 1
ATOM 1307 O O . LEU A 1 179 ? 14.275 4.849 -7.124 1.00 85.69 179 LEU A O 1
ATOM 1311 N N . LEU A 1 180 ? 16.181 4.083 -8.048 1.00 82.69 180 LEU A N 1
ATOM 1312 C CA . LEU A 1 180 ? 17.046 4.444 -6.927 1.00 82.69 180 LEU A CA 1
ATOM 1313 C C . LEU A 1 180 ? 17.044 5.959 -6.719 1.00 82.69 180 LEU A C 1
ATOM 1315 O O . LEU A 1 180 ? 16.802 6.423 -5.608 1.00 82.69 180 LEU A O 1
ATOM 1319 N N . ILE A 1 181 ? 17.217 6.728 -7.797 1.00 85.56 181 ILE A N 1
ATOM 1320 C CA . ILE A 1 181 ? 17.163 8.193 -7.772 1.00 85.56 181 ILE A CA 1
ATOM 1321 C C . ILE A 1 181 ? 15.808 8.663 -7.235 1.00 85.56 181 ILE A C 1
ATOM 1323 O O . ILE A 1 181 ? 15.767 9.430 -6.277 1.00 85.56 181 ILE A O 1
ATOM 1327 N N . ALA A 1 182 ? 14.696 8.178 -7.793 1.00 86.56 182 ALA A N 1
ATOM 1328 C CA . ALA A 1 182 ? 13.362 8.570 -7.343 1.00 86.56 182 ALA A CA 1
ATOM 1329 C C . ALA A 1 182 ? 13.106 8.200 -5.871 1.00 86.56 182 ALA A C 1
ATOM 1331 O O . ALA A 1 182 ? 12.511 8.989 -5.141 1.00 86.56 182 ALA A O 1
ATOM 1332 N N . SER A 1 183 ? 13.588 7.039 -5.418 1.00 85.12 183 SER A N 1
ATOM 1333 C CA . SER A 1 183 ? 13.396 6.557 -4.043 1.00 85.12 183 SER A CA 1
ATOM 1334 C C . SER A 1 183 ? 14.238 7.325 -3.024 1.00 85.12 183 SER A C 1
ATOM 1336 O O . SER A 1 183 ? 13.774 7.558 -1.914 1.00 85.12 183 SER A O 1
ATOM 1338 N N . ILE A 1 184 ? 15.446 7.757 -3.396 1.00 86.69 184 ILE A N 1
ATOM 1339 C CA . ILE A 1 184 ? 16.314 8.581 -2.541 1.00 86.69 184 ILE A CA 1
ATOM 1340 C C . ILE A 1 184 ? 15.811 10.030 -2.492 1.00 86.69 184 ILE A C 1
ATOM 1342 O O . ILE A 1 184 ? 15.832 10.662 -1.439 1.00 86.69 184 ILE A O 1
ATOM 1346 N N . ILE A 1 185 ? 15.341 10.564 -3.623 1.00 87.31 185 ILE A N 1
ATOM 1347 C CA . ILE A 1 185 ? 14.905 11.960 -3.742 1.00 87.31 185 ILE A CA 1
ATOM 1348 C C . ILE A 1 185 ? 13.509 12.188 -3.140 1.00 87.31 185 ILE A C 1
ATOM 1350 O O . ILE A 1 185 ? 13.243 13.267 -2.606 1.00 87.31 185 ILE A O 1
ATOM 1354 N N . ALA A 1 186 ? 12.605 11.207 -3.202 1.00 87.38 186 ALA A N 1
ATOM 1355 C CA . ALA A 1 186 ? 11.220 11.405 -2.777 1.00 87.38 186 ALA A CA 1
ATOM 1356 C C . ALA A 1 186 ? 11.056 11.770 -1.286 1.00 87.38 186 ALA A C 1
ATOM 1358 O O . ALA A 1 186 ? 10.383 12.769 -1.024 1.00 87.38 186 ALA A O 1
ATOM 1359 N N . PRO A 1 187 ? 11.660 11.061 -0.307 1.00 87.19 187 PRO A N 1
ATOM 1360 C CA . PRO A 1 187 ? 11.502 11.389 1.109 1.00 87.19 187 PRO A CA 1
ATOM 1361 C C . PRO A 1 187 ? 11.915 12.824 1.480 1.00 87.19 187 PRO A C 1
ATOM 1363 O O . PRO A 1 187 ? 11.085 13.527 2.059 1.00 87.19 187 PRO A O 1
ATOM 1366 N N . PRO A 1 188 ? 13.121 13.328 1.131 1.00 89.06 188 PRO A N 1
ATOM 1367 C CA . PRO A 1 188 ? 13.514 14.686 1.505 1.00 89.06 188 PRO A CA 1
ATOM 1368 C C . PRO A 1 188 ? 12.657 15.756 0.818 1.00 89.06 188 PRO A C 1
ATOM 1370 O O . PRO A 1 188 ? 12.318 16.759 1.448 1.00 89.06 188 PRO A O 1
ATOM 1373 N N . ILE A 1 189 ? 12.256 15.547 -0.445 1.00 88.38 189 ILE A N 1
ATOM 1374 C CA . ILE A 1 189 ? 11.341 16.465 -1.142 1.00 88.38 189 ILE A CA 1
ATOM 1375 C C . ILE A 1 189 ? 9.981 16.504 -0.448 1.00 88.38 189 ILE A C 1
ATOM 1377 O O . ILE A 1 189 ? 9.413 17.582 -0.255 1.00 88.38 189 ILE A O 1
ATOM 1381 N N . LEU A 1 190 ? 9.451 15.335 -0.092 1.00 88.50 190 LEU A N 1
ATOM 1382 C CA . LEU A 1 190 ? 8.129 15.222 0.497 1.00 88.50 190 LEU A CA 1
ATOM 1383 C C . LEU A 1 190 ? 8.102 15.859 1.887 1.00 88.50 190 LEU A C 1
ATOM 1385 O O . LEU A 1 190 ? 7.257 16.718 2.121 1.00 88.50 190 LEU A O 1
ATOM 1389 N N . VAL A 1 191 ? 9.059 15.523 2.760 1.00 88.31 191 VAL A N 1
ATOM 1390 C CA . VAL A 1 191 ? 9.176 16.095 4.114 1.00 88.31 191 VAL A CA 1
ATOM 1391 C C . VAL A 1 191 ? 9.254 17.618 4.050 1.00 88.31 191 VAL A C 1
ATOM 1393 O O . VAL A 1 191 ? 8.420 18.298 4.640 1.00 88.31 191 VAL A O 1
ATOM 1396 N N . LYS A 1 192 ? 10.158 18.165 3.229 1.00 87.75 192 LYS A N 1
ATOM 1397 C CA . LYS A 1 192 ? 10.301 19.618 3.058 1.00 87.75 192 LYS A CA 1
ATOM 1398 C C . LYS A 1 192 ? 9.042 20.283 2.492 1.00 87.75 192 LYS A C 1
ATOM 1400 O O . LYS A 1 192 ? 8.773 21.456 2.740 1.00 87.75 192 LYS A O 1
ATOM 1405 N N . SER A 1 193 ? 8.239 19.551 1.720 1.00 86.69 193 SER A N 1
ATOM 1406 C CA . SER A 1 193 ? 6.966 20.063 1.213 1.00 86.69 193 SER A CA 1
ATOM 1407 C C . SER A 1 193 ? 5.923 20.249 2.319 1.00 86.69 193 SER A C 1
ATOM 1409 O O . SER A 1 193 ? 5.036 21.097 2.172 1.00 86.69 193 SER A O 1
ATOM 1411 N N . PHE A 1 194 ? 6.011 19.500 3.422 1.00 85.06 194 PHE A N 1
ATOM 1412 C CA . PHE A 1 194 ? 5.097 19.599 4.564 1.00 85.06 194 PHE A CA 1
ATOM 1413 C C . PHE A 1 194 ? 5.420 20.743 5.533 1.00 85.06 194 PHE A C 1
ATOM 1415 O O . PHE A 1 194 ? 4.525 21.139 6.271 1.00 85.06 194 PHE A O 1
ATOM 1422 N N . ASP A 1 195 ? 6.602 21.360 5.447 1.00 82.69 195 ASP A N 1
ATOM 1423 C CA . ASP A 1 195 ? 6.958 22.540 6.257 1.00 82.69 195 ASP A CA 1
ATOM 1424 C C . ASP A 1 195 ? 6.100 23.781 5.922 1.00 82.69 195 ASP A C 1
ATOM 1426 O O . ASP A 1 195 ? 6.011 24.739 6.689 1.00 82.69 195 ASP A O 1
ATOM 1430 N N . GLY A 1 196 ? 5.434 23.786 4.762 1.00 69.44 196 GLY A N 1
ATOM 1431 C CA . GLY A 1 196 ? 4.447 24.804 4.403 1.00 69.44 196 GLY A CA 1
ATOM 1432 C C . GLY A 1 196 ? 3.055 24.521 4.984 1.00 69.44 196 GLY A C 1
ATOM 1433 O O . GLY A 1 196 ? 2.695 23.376 5.227 1.00 69.44 196 GLY A O 1
ATOM 1434 N N . GLY A 1 197 ? 2.215 25.556 5.115 1.00 79.00 197 GLY A N 1
ATOM 1435 C CA . GLY A 1 197 ? 0.813 25.430 5.558 1.00 79.00 197 GLY A CA 1
ATOM 1436 C C . GLY A 1 197 ? -0.086 24.506 4.705 1.00 79.00 197 GLY A C 1
ATOM 1437 O O . GLY A 1 197 ? 0.380 23.688 3.910 1.00 79.00 197 GLY A O 1
ATOM 1438 N N . SER A 1 198 ? -1.409 24.621 4.863 1.00 79.62 198 SER A N 1
ATOM 1439 C CA . SER A 1 198 ? -2.379 23.707 4.227 1.00 79.62 198 SER A CA 1
ATOM 1440 C C . SER A 1 198 ? -2.163 23.539 2.713 1.00 79.62 198 SER A C 1
ATOM 1442 O O . SER A 1 198 ? -1.905 24.505 1.994 1.00 79.62 198 SER A O 1
ATOM 1444 N N . GLY A 1 199 ? -2.283 22.298 2.229 1.00 82.06 199 GLY A N 1
ATOM 1445 C CA . GLY A 1 199 ? -2.224 21.940 0.805 1.00 82.06 199 GLY A CA 1
ATOM 1446 C C . GLY A 1 199 ? -3.565 22.085 0.073 1.00 82.06 199 GLY A C 1
ATOM 1447 O O . GLY A 1 199 ? -3.658 21.779 -1.112 1.00 82.06 199 GLY A O 1
ATOM 1448 N N . LEU A 1 200 ? -4.616 22.533 0.757 1.00 81.69 200 LEU A N 1
ATOM 1449 C CA . LEU A 1 200 ? -5.959 22.648 0.193 1.00 81.69 200 LEU A CA 1
ATOM 1450 C C . LEU A 1 200 ? -6.252 24.086 -0.251 1.00 81.69 200 LEU A C 1
ATOM 1452 O O . LEU A 1 200 ? -5.740 25.049 0.323 1.00 81.69 200 LEU A O 1
ATOM 1456 N N . ARG A 1 201 ? -7.056 24.239 -1.311 1.00 79.00 201 ARG A N 1
ATOM 1457 C CA . ARG A 1 201 ? -7.450 25.552 -1.855 1.00 79.00 201 ARG A CA 1
ATOM 1458 C C . ARG A 1 201 ? -8.491 26.254 -0.980 1.00 79.00 201 ARG A C 1
ATOM 1460 O O . ARG A 1 201 ? -8.511 27.478 -0.917 1.00 79.00 201 ARG A O 1
ATOM 1467 N N . LYS A 1 202 ? -9.325 25.477 -0.293 1.00 70.69 202 LYS A N 1
ATOM 1468 C CA . LYS A 1 202 ? -10.144 25.912 0.842 1.00 70.69 202 LYS A CA 1
ATOM 1469 C C . LYS A 1 202 ? -9.592 25.228 2.088 1.00 70.69 202 LYS A C 1
ATOM 1471 O O . LYS A 1 202 ? -9.184 24.072 1.993 1.00 70.69 202 LYS A O 1
ATOM 1476 N N . GLU A 1 203 ? -9.564 25.905 3.237 1.00 57.28 203 GLU A N 1
ATOM 1477 C CA . GLU A 1 203 ? -9.411 25.176 4.502 1.00 57.28 203 GLU A CA 1
ATOM 1478 C C . GLU A 1 203 ? -10.479 24.079 4.531 1.00 57.28 203 GLU A C 1
ATOM 1480 O O . GLU A 1 203 ? -11.633 24.329 4.171 1.00 57.28 203 GLU A O 1
ATOM 1485 N N . SER A 1 204 ? -10.068 22.846 4.836 1.00 51.47 204 SER A N 1
ATOM 1486 C CA . SER A 1 204 ? -10.992 21.722 4.909 1.00 51.47 204 SER A CA 1
ATOM 1487 C C . SER A 1 204 ? -12.155 22.100 5.823 1.00 51.47 204 SER A C 1
ATOM 1489 O O . SER A 1 204 ? -11.956 22.700 6.880 1.00 51.47 204 SER A O 1
ATOM 1491 N N . LEU A 1 205 ? -13.369 21.715 5.434 1.00 50.81 205 LEU A N 1
ATOM 1492 C CA . LEU A 1 205 ? -14.529 21.745 6.329 1.00 50.81 205 LEU A CA 1
ATOM 1493 C C . LEU A 1 205 ? -14.212 21.025 7.657 1.00 50.81 205 LEU A C 1
ATOM 1495 O O . LEU A 1 205 ? -14.654 21.476 8.706 1.00 50.81 205 LEU A O 1
ATOM 1499 N N . LEU A 1 206 ? -13.303 20.040 7.619 1.00 48.78 206 LEU A N 1
ATOM 1500 C CA . LEU A 1 206 ? -12.724 19.364 8.784 1.00 48.78 206 LEU A CA 1
ATOM 1501 C C . LEU A 1 206 ? -12.073 20.316 9.794 1.00 48.78 206 LEU A C 1
ATOM 1503 O O . LEU A 1 206 ? -12.183 20.085 10.983 1.00 48.78 206 LEU A O 1
ATOM 1507 N N . LYS A 1 207 ? -11.433 21.418 9.381 1.00 44.75 207 LYS A N 1
ATOM 1508 C CA . LYS A 1 207 ? -10.859 22.386 10.335 1.00 44.75 207 LYS A CA 1
ATOM 1509 C C . LYS A 1 207 ? -11.928 23.283 10.974 1.00 44.75 207 LYS A C 1
ATOM 1511 O O . LYS A 1 207 ? -11.712 23.857 12.040 1.00 44.75 207 LYS A O 1
ATOM 1516 N N . LYS A 1 208 ? -13.087 23.408 10.316 1.00 44.34 208 LYS A N 1
ATOM 1517 C CA . LYS A 1 208 ? -14.292 24.046 10.862 1.00 44.34 208 LYS A CA 1
ATOM 1518 C C . LYS A 1 208 ? -14.995 23.108 11.858 1.00 44.34 208 LYS A C 1
ATOM 1520 O O . LYS A 1 208 ? -15.484 23.597 12.866 1.00 44.34 208 LYS A O 1
ATOM 1525 N N . GLU A 1 209 ? -14.947 21.794 11.628 1.00 44.62 209 GLU A N 1
ATOM 1526 C CA . GLU A 1 209 ? -15.376 20.748 12.577 1.00 44.62 209 GLU A CA 1
ATOM 1527 C C . GLU A 1 209 ? -14.366 20.483 13.711 1.00 44.62 209 GLU A C 1
ATOM 1529 O O . GLU A 1 209 ? -14.774 20.146 14.813 1.00 44.62 209 GLU A O 1
ATOM 1534 N N . GLU A 1 210 ? -13.059 20.691 13.508 1.00 45.38 210 GLU A N 1
ATOM 1535 C CA . GLU A 1 210 ? -12.028 20.643 14.568 1.00 45.38 210 GLU A CA 1
ATOM 1536 C C . GLU A 1 210 ? -12.054 21.888 15.472 1.00 45.38 210 GLU A C 1
ATOM 1538 O O . GLU A 1 210 ? -11.533 21.859 16.591 1.00 45.38 210 GLU A O 1
ATOM 1543 N N . ARG A 1 211 ? -12.695 22.974 15.011 1.00 47.41 211 ARG A N 1
ATOM 1544 C CA . ARG A 1 211 ? -13.259 24.027 15.876 1.00 47.41 211 ARG A CA 1
ATOM 1545 C C . ARG A 1 211 ? -14.616 23.620 16.459 1.00 47.41 211 ARG A C 1
ATOM 1547 O O . ARG A 1 211 ? -15.415 24.469 16.834 1.00 47.41 211 ARG A O 1
ATOM 1554 N N . GLY A 1 212 ? -14.890 22.329 16.504 1.00 59.94 212 GLY A N 1
ATOM 1555 C CA . GLY A 1 212 ? -15.935 21.763 17.319 1.00 59.94 212 GLY A CA 1
ATOM 1556 C C . GLY A 1 212 ? -15.671 22.017 18.800 1.00 59.94 212 GLY A C 1
ATOM 1557 O O . GLY A 1 212 ? -14.553 22.342 19.224 1.00 59.94 212 GLY A O 1
ATOM 1558 N N . CYS A 1 213 ? -16.722 21.884 19.595 1.00 70.69 213 CYS A N 1
ATOM 1559 C CA . CYS A 1 213 ? -16.614 22.045 21.026 1.00 70.69 213 CYS A CA 1
ATOM 1560 C C . CYS A 1 213 ? -15.713 20.951 21.613 1.00 70.69 213 CYS A C 1
ATOM 1562 O O . CYS A 1 213 ? -15.845 19.768 21.288 1.00 70.69 213 CYS A O 1
ATOM 1564 N N . ARG A 1 214 ? -14.808 21.355 22.508 1.00 82.00 214 ARG A N 1
ATOM 1565 C CA . ARG A 1 214 ? -13.959 20.448 23.282 1.00 82.00 214 ARG A CA 1
ATOM 1566 C C . ARG A 1 214 ? -14.473 20.376 24.707 1.00 82.00 214 ARG A C 1
ATOM 1568 O O . ARG A 1 214 ? -14.407 21.365 25.437 1.00 82.00 214 ARG A O 1
ATOM 1575 N N . ILE A 1 215 ? -14.945 19.203 25.105 1.00 83.81 215 ILE A N 1
ATOM 1576 C CA . ILE A 1 215 ? -15.319 18.910 26.488 1.00 83.81 215 ILE A CA 1
ATOM 1577 C C . ILE A 1 215 ? -14.100 18.264 27.140 1.00 83.81 215 ILE A C 1
ATOM 1579 O O . ILE A 1 215 ? -13.663 17.189 26.728 1.00 83.81 215 ILE A O 1
ATOM 1583 N N . LYS A 1 216 ? -13.522 18.954 28.124 1.00 88.50 216 LYS A N 1
ATOM 1584 C CA . LYS A 1 216 ? -12.353 18.482 28.871 1.00 88.50 216 LYS A CA 1
ATOM 1585 C C . LYS A 1 216 ? -12.778 18.075 30.270 1.00 88.50 216 LYS A C 1
ATOM 1587 O O . LYS A 1 216 ? -13.386 18.871 30.980 1.00 88.50 216 LYS A O 1
ATOM 1592 N N . LEU A 1 217 ? -12.429 16.853 30.646 1.00 86.19 217 LEU A N 1
ATOM 1593 C CA . LEU A 1 217 ? -12.639 16.306 31.978 1.00 86.19 217 LEU A CA 1
ATOM 1594 C C . LEU A 1 217 ? -11.273 15.991 32.584 1.00 86.19 217 LEU A C 1
ATOM 1596 O O . LEU A 1 217 ? -10.479 15.254 31.991 1.00 86.19 217 LEU A O 1
ATOM 1600 N N . GLU A 1 218 ? -10.994 16.571 33.747 1.00 88.38 218 GLU A N 1
ATOM 1601 C CA . GLU A 1 218 ? -9.743 16.369 34.474 1.00 88.38 218 GLU A CA 1
ATOM 1602 C C . GLU A 1 218 ? -9.977 15.444 35.663 1.00 88.38 218 GLU A C 1
ATOM 1604 O O . GLU A 1 218 ? -10.889 15.659 36.461 1.00 88.38 218 GLU A O 1
ATOM 1609 N N . PHE A 1 219 ? -9.137 14.418 35.786 1.00 86.69 219 PHE A N 1
ATOM 1610 C CA . PHE A 1 219 ? -9.207 13.441 36.863 1.00 86.69 219 PHE A CA 1
ATOM 1611 C C . PHE A 1 219 ? -7.897 13.410 37.662 1.00 86.69 219 PHE A C 1
ATOM 1613 O O . PHE A 1 219 ? -6.819 13.537 37.075 1.00 86.69 219 PHE A O 1
ATOM 1620 N N . PRO A 1 220 ? -7.957 13.166 38.987 1.00 82.94 220 PRO A N 1
ATOM 1621 C CA . PRO A 1 220 ? -6.772 13.170 39.853 1.00 82.94 220 PRO A CA 1
ATOM 1622 C C . PRO A 1 220 ? -5.750 12.072 39.534 1.00 82.94 220 PRO A C 1
ATOM 1624 O O . PRO A 1 220 ? -4.571 12.209 39.846 1.00 82.94 220 PRO A O 1
ATOM 1627 N N . SER A 1 221 ? -6.200 10.961 38.942 1.00 87.88 221 SER A N 1
ATOM 1628 C CA . SER A 1 221 ? -5.366 9.801 38.632 1.00 87.88 221 SER A CA 1
ATOM 1629 C C . SER A 1 221 ? -5.599 9.321 37.196 1.00 87.88 221 SER A C 1
ATOM 1631 O O . SER A 1 221 ? -6.755 9.235 36.763 1.00 87.88 221 SER A O 1
ATOM 1633 N N . PRO A 1 222 ? -4.538 8.918 36.467 1.00 85.56 222 PRO A N 1
ATOM 1634 C CA . PRO A 1 222 ? -4.663 8.294 35.150 1.00 85.56 222 PRO A CA 1
ATOM 1635 C C . PRO A 1 222 ? -5.541 7.037 35.155 1.00 85.56 222 PRO A C 1
ATOM 1637 O O . PRO A 1 222 ? -6.215 6.756 34.163 1.00 85.56 222 PRO A O 1
ATOM 1640 N N . HIS A 1 223 ? -5.563 6.295 36.270 1.00 85.94 223 HIS A N 1
ATOM 1641 C CA . HIS A 1 223 ? -6.393 5.098 36.409 1.00 85.94 223 HIS A CA 1
ATOM 1642 C C . HIS A 1 223 ? -7.882 5.447 36.438 1.00 85.94 223 HIS A C 1
ATOM 1644 O O . HIS A 1 223 ? -8.664 4.816 35.729 1.00 85.94 223 HIS A O 1
ATOM 1650 N N . ILE A 1 224 ? -8.261 6.507 37.162 1.00 86.31 224 ILE A N 1
ATOM 1651 C CA . ILE A 1 224 ? -9.642 7.006 37.184 1.00 86.31 224 ILE A CA 1
ATOM 1652 C C . ILE A 1 224 ? -10.038 7.457 35.778 1.00 86.31 224 ILE A C 1
ATOM 1654 O O . ILE A 1 224 ? -11.061 7.018 35.267 1.00 86.31 224 ILE A O 1
ATOM 1658 N N . ALA A 1 225 ? -9.183 8.228 35.099 1.00 86.94 225 ALA A N 1
ATOM 1659 C CA . ALA A 1 225 ? -9.434 8.629 33.717 1.00 86.94 225 ALA A CA 1
ATOM 1660 C C . ALA A 1 225 ? -9.619 7.418 32.781 1.00 86.94 225 ALA A C 1
ATOM 1662 O O . ALA A 1 225 ? -10.517 7.422 31.948 1.00 86.94 225 ALA A O 1
ATOM 1663 N N . SER A 1 226 ? -8.827 6.348 32.931 1.00 86.94 226 SER A N 1
ATOM 1664 C CA . SER A 1 226 ? -9.008 5.136 32.118 1.00 86.94 226 SER A CA 1
ATOM 1665 C C . SER A 1 226 ? -10.298 4.368 32.424 1.00 86.94 226 SER A C 1
ATOM 1667 O O . SER A 1 226 ? -10.907 3.833 31.499 1.00 86.94 226 SER A O 1
ATOM 1669 N N . PHE A 1 227 ? -10.724 4.338 33.688 1.00 88.19 227 PHE A N 1
ATOM 1670 C CA . PHE A 1 227 ? -11.970 3.699 34.110 1.00 88.19 227 PHE A CA 1
ATOM 1671 C C . PHE A 1 227 ? -13.186 4.464 33.577 1.00 88.19 227 PHE A C 1
ATOM 1673 O O . PHE A 1 227 ? -14.022 3.890 32.882 1.00 88.19 227 PHE A O 1
ATOM 1680 N N . ILE A 1 228 ? -13.218 5.780 33.804 1.00 90.25 228 ILE A N 1
ATOM 1681 C CA . ILE A 1 228 ? -14.277 6.668 33.312 1.00 90.25 228 ILE A CA 1
ATOM 1682 C C . ILE A 1 228 ? -14.330 6.654 31.784 1.00 90.25 228 ILE A C 1
ATOM 1684 O O . ILE A 1 228 ? -15.407 6.594 31.206 1.00 90.25 228 ILE A O 1
ATOM 1688 N N . ARG A 1 229 ? -13.178 6.636 31.105 1.00 91.06 229 ARG A N 1
ATOM 1689 C CA . ARG A 1 229 ? -13.122 6.504 29.646 1.00 91.06 229 ARG A CA 1
ATOM 1690 C C . ARG A 1 229 ? -13.860 5.261 29.154 1.00 91.06 229 ARG A C 1
ATOM 1692 O O . ARG A 1 229 ? -14.624 5.369 28.204 1.00 91.06 229 ARG A O 1
ATOM 1699 N N . ASN A 1 230 ? -13.589 4.095 29.743 1.00 91.00 230 ASN A N 1
ATOM 1700 C CA . ASN A 1 230 ? -14.232 2.851 29.317 1.00 91.00 230 ASN A CA 1
ATOM 1701 C C . ASN A 1 230 ? -15.748 2.926 29.518 1.00 91.00 230 ASN A C 1
ATOM 1703 O O . ASN A 1 230 ? -16.491 2.564 28.617 1.00 91.00 230 ASN A O 1
ATOM 1707 N N . ARG A 1 231 ? -16.193 3.502 30.638 1.00 91.69 231 ARG A N 1
ATOM 1708 C CA . ARG A 1 231 ? -17.615 3.740 30.894 1.00 91.69 231 ARG A CA 1
ATOM 1709 C C . ARG A 1 231 ? -18.269 4.697 29.901 1.00 91.69 231 ARG A C 1
ATOM 1711 O O . ARG A 1 231 ? -19.342 4.402 29.396 1.00 91.69 231 ARG A O 1
ATOM 1718 N N . ILE A 1 232 ? -17.596 5.793 29.553 1.00 92.38 232 ILE A N 1
ATOM 1719 C CA . ILE A 1 232 ? -18.066 6.719 28.513 1.00 92.38 232 ILE A CA 1
ATOM 1720 C C . ILE A 1 232 ? -18.174 6.003 27.161 1.00 92.38 232 ILE A C 1
ATOM 1722 O O . ILE A 1 232 ? -19.148 6.202 26.444 1.00 92.38 232 ILE A O 1
ATOM 1726 N N . ILE A 1 233 ? -17.193 5.169 26.803 1.00 91.50 233 ILE A N 1
ATOM 1727 C CA . ILE A 1 233 ? -17.238 4.375 25.566 1.00 91.50 233 ILE A CA 1
ATOM 1728 C C . ILE A 1 233 ? -18.457 3.446 25.567 1.00 91.50 233 ILE A C 1
ATOM 1730 O O . ILE A 1 233 ? -19.212 3.457 24.600 1.00 91.50 233 ILE A O 1
ATOM 1734 N N . GLU A 1 234 ? -18.680 2.711 26.657 1.00 91.56 234 GLU A N 1
ATOM 1735 C CA . GLU A 1 234 ? -19.833 1.816 26.812 1.00 91.56 234 GLU A CA 1
ATOM 1736 C C . GLU A 1 234 ? -21.167 2.580 26.741 1.00 91.56 234 GLU A C 1
ATOM 1738 O O . GLU A 1 234 ? -22.109 2.106 26.113 1.00 91.56 234 GLU A O 1
ATOM 1743 N N . ALA A 1 235 ? -21.250 3.787 27.311 1.00 91.94 235 ALA A N 1
ATOM 1744 C CA . ALA A 1 235 ? -22.435 4.642 27.203 1.00 91.94 235 ALA A CA 1
ATOM 1745 C C . ALA A 1 235 ? -22.746 5.023 25.746 1.00 91.94 235 ALA A C 1
ATOM 1747 O O . ALA A 1 235 ? -23.892 4.944 25.312 1.00 91.94 235 ALA A O 1
ATOM 1748 N N . PHE A 1 236 ? -21.724 5.371 24.959 1.00 93.12 236 PHE A N 1
ATOM 1749 C CA . PHE A 1 236 ? -21.904 5.640 23.532 1.00 93.12 236 PHE A CA 1
ATOM 1750 C C . PHE A 1 236 ? -22.309 4.388 22.743 1.00 93.12 236 PHE A C 1
ATOM 1752 O O . PHE A 1 236 ? -23.157 4.483 21.859 1.00 93.12 236 PHE A O 1
ATOM 1759 N N . GLU A 1 237 ? -21.746 3.220 23.056 1.00 90.44 237 GLU A N 1
ATOM 1760 C CA . GLU A 1 237 ? -22.148 1.957 22.421 1.00 90.44 237 GLU A CA 1
ATOM 1761 C C . GLU A 1 237 ? -23.609 1.594 22.735 1.00 90.44 237 GLU A C 1
ATOM 1763 O O . GLU A 1 237 ? -24.328 1.143 21.843 1.00 90.44 237 GLU A O 1
ATOM 1768 N N . ASN A 1 238 ? -24.074 1.858 23.963 1.00 91.31 238 ASN A N 1
ATOM 1769 C CA . ASN A 1 238 ? -25.475 1.671 24.359 1.00 91.31 238 ASN A CA 1
ATOM 1770 C C . ASN A 1 238 ? -26.432 2.599 23.595 1.00 91.31 238 ASN A C 1
ATOM 1772 O O . ASN A 1 238 ? -27.544 2.197 23.268 1.00 91.31 238 ASN A O 1
ATOM 1776 N N . GLU A 1 239 ? -25.974 3.801 23.246 1.00 89.50 239 GLU A N 1
ATOM 1777 C CA . GLU A 1 239 ? -26.673 4.753 22.372 1.00 89.50 239 GLU A CA 1
ATOM 1778 C C . GLU A 1 239 ? -26.501 4.429 20.870 1.00 89.50 239 GLU A C 1
ATOM 1780 O O . GLU A 1 239 ? -26.737 5.274 20.002 1.00 89.50 239 GLU A O 1
ATOM 1785 N N . GLU A 1 240 ? -26.085 3.205 20.531 1.00 87.81 240 GLU A N 1
ATOM 1786 C CA . GLU A 1 240 ? -25.865 2.690 19.171 1.00 87.81 240 GLU A CA 1
ATOM 1787 C C . GLU A 1 240 ? -24.790 3.443 18.362 1.00 87.81 240 GLU A C 1
ATOM 1789 O O . GLU A 1 240 ? -24.809 3.442 17.125 1.00 87.81 240 GLU A O 1
ATOM 1794 N N . PHE A 1 241 ? -23.835 4.102 19.023 1.00 91.25 241 PHE A N 1
ATOM 1795 C CA . PHE A 1 241 ? -22.659 4.623 18.333 1.00 91.25 241 PHE A CA 1
ATOM 1796 C C . PHE A 1 241 ? -21.649 3.505 18.068 1.00 91.25 241 PHE A C 1
ATOM 1798 O O . PHE A 1 241 ? -21.336 2.684 18.925 1.00 91.25 241 PHE A O 1
ATOM 1805 N N . PHE A 1 242 ? -21.052 3.527 16.880 1.00 87.19 242 PHE A N 1
ATOM 1806 C CA . PHE A 1 242 ? -19.941 2.651 16.530 1.00 87.19 242 PHE A CA 1
ATOM 1807 C C . PHE A 1 242 ? -18.626 3.242 17.032 1.00 87.19 242 PHE A C 1
ATOM 1809 O O . PHE A 1 242 ? -18.267 4.365 16.661 1.00 87.19 242 PHE A O 1
ATOM 1816 N N . VAL A 1 243 ? -17.882 2.474 17.832 1.00 87.81 243 VAL A N 1
ATOM 1817 C CA . VAL A 1 243 ? -16.597 2.897 18.399 1.00 87.81 243 VAL A CA 1
ATOM 1818 C C . VAL A 1 243 ? -15.432 2.161 17.737 1.00 87.81 243 VAL A C 1
ATOM 1820 O O . VAL A 1 243 ? -15.364 0.935 17.687 1.00 87.81 243 VAL A O 1
ATOM 1823 N N . HIS A 1 244 ? -14.463 2.925 17.236 1.00 85.06 244 HIS A N 1
ATOM 1824 C CA . HIS A 1 244 ? -13.245 2.420 16.617 1.00 85.06 244 HIS A CA 1
ATOM 1825 C C . HIS A 1 244 ? -12.005 3.006 17.286 1.00 85.06 244 HIS A C 1
ATOM 1827 O O . HIS A 1 244 ? -11.820 4.221 17.357 1.00 85.06 244 HIS A O 1
ATOM 1833 N N . ARG A 1 245 ? -11.100 2.136 17.734 1.00 82.31 245 ARG A N 1
ATOM 1834 C CA . ARG A 1 245 ? -9.792 2.543 18.256 1.00 82.31 245 ARG A CA 1
ATOM 1835 C C . ARG A 1 245 ? -8.817 2.769 17.098 1.00 82.31 245 ARG A C 1
ATOM 1837 O O . ARG A 1 245 ? -8.573 1.851 16.320 1.00 82.31 245 ARG A O 1
ATOM 1844 N N . LEU A 1 246 ? -8.246 3.972 16.996 1.00 74.19 246 LEU A N 1
ATOM 1845 C CA . LEU A 1 246 ? -7.379 4.348 15.868 1.00 74.19 246 LEU A CA 1
ATOM 1846 C C . LEU A 1 246 ? -5.897 4.020 16.064 1.00 74.19 246 LEU A C 1
ATOM 1848 O O . LEU A 1 246 ? -5.192 3.788 15.084 1.00 74.19 246 LEU A O 1
ATOM 1852 N N . ASN A 1 247 ? -5.397 4.055 17.299 1.00 64.50 247 ASN A N 1
ATOM 1853 C CA . ASN A 1 247 ? -3.978 3.853 17.577 1.00 64.50 247 ASN A CA 1
ATOM 1854 C C . ASN A 1 247 ? -3.779 2.984 18.833 1.00 64.50 247 ASN A C 1
ATOM 1856 O O . ASN A 1 247 ? -4.569 3.004 19.783 1.00 64.50 247 ASN A O 1
ATOM 1860 N N . ILE A 1 248 ? -2.723 2.174 18.809 1.00 55.03 248 ILE A N 1
ATOM 1861 C CA . ILE A 1 248 ? -2.296 1.335 19.930 1.00 55.03 248 ILE A CA 1
ATOM 1862 C C . ILE A 1 248 ? -1.557 2.206 20.959 1.00 55.03 248 ILE A C 1
ATOM 1864 O O . ILE A 1 248 ? -1.809 2.054 22.153 1.00 55.03 248 ILE A O 1
ATOM 1868 N N . GLU A 1 249 ? -0.742 3.166 20.499 1.00 54.34 249 GLU A N 1
ATOM 1869 C CA . GLU A 1 249 ? 0.089 4.046 21.342 1.00 54.34 249 GLU A CA 1
ATOM 1870 C C . GLU A 1 249 ? -0.650 5.305 21.826 1.00 54.34 249 GLU A C 1
ATOM 1872 O O . GLU A 1 249 ? -0.487 5.734 22.966 1.00 54.34 249 GLU A O 1
ATOM 1877 N N . GLY A 1 250 ? -1.499 5.891 20.976 1.00 56.34 250 GLY A N 1
ATOM 1878 C CA . GLY A 1 250 ? -2.392 6.989 21.346 1.00 56.34 250 GLY A CA 1
ATOM 1879 C C . GLY A 1 250 ? -3.770 6.449 21.708 1.00 56.34 250 GLY A C 1
ATOM 1880 O O . GLY A 1 250 ? -4.417 5.839 20.863 1.00 56.34 250 GLY A O 1
ATOM 1881 N N . LEU A 1 251 ? -4.245 6.681 22.934 1.00 73.50 251 LEU A N 1
ATOM 1882 C CA . LEU A 1 251 ? -5.590 6.303 23.395 1.00 73.50 251 LEU A CA 1
ATOM 1883 C C . LEU A 1 251 ? -6.667 7.193 22.741 1.00 73.50 251 LEU A C 1
ATOM 1885 O O . LEU A 1 251 ? -7.320 7.986 23.419 1.00 73.50 251 LEU A O 1
ATOM 1889 N N . ILE A 1 252 ? -6.787 7.099 21.414 1.00 83.69 252 ILE A N 1
ATOM 1890 C CA . ILE A 1 252 ? -7.708 7.859 20.566 1.00 83.69 252 ILE A CA 1
ATOM 1891 C C . ILE A 1 252 ? -8.777 6.907 20.025 1.00 83.69 252 ILE A C 1
ATOM 1893 O O . ILE A 1 252 ? -8.467 5.908 19.365 1.00 83.69 252 ILE A O 1
ATOM 1897 N N . TYR A 1 253 ? -10.032 7.256 20.286 1.00 86.88 253 TYR A N 1
ATOM 1898 C CA . TYR A 1 253 ? -11.228 6.540 19.867 1.00 86.88 253 TYR A CA 1
ATOM 1899 C C . TYR A 1 253 ? -12.066 7.445 18.964 1.00 86.88 253 TYR A C 1
ATOM 1901 O O . TYR A 1 253 ? -12.293 8.611 19.285 1.00 86.88 253 TYR A O 1
ATOM 1909 N N . HIS A 1 254 ? -12.529 6.900 17.844 1.00 88.25 254 HIS A N 1
ATOM 1910 C CA . HIS A 1 254 ? -13.549 7.511 17.002 1.00 88.25 254 HIS A CA 1
ATOM 1911 C C . HIS A 1 254 ? -14.891 6.871 17.301 1.00 88.25 254 HIS A C 1
ATOM 1913 O O . HIS A 1 254 ? -15.027 5.657 17.199 1.00 88.25 254 HIS A O 1
ATOM 1919 N N . ILE A 1 255 ? -15.862 7.700 17.645 1.00 89.44 255 ILE A N 1
ATOM 1920 C CA . ILE A 1 255 ? -17.222 7.310 17.990 1.00 89.44 255 ILE A CA 1
ATOM 1921 C C . ILE A 1 255 ? -18.130 7.943 16.932 1.00 89.44 255 ILE A C 1
ATOM 1923 O O . ILE A 1 255 ? -18.064 9.156 16.707 1.00 89.44 255 ILE A O 1
ATOM 1927 N N . LYS A 1 256 ? -18.923 7.131 16.229 1.00 88.12 256 LYS A N 1
ATOM 1928 C CA . LYS A 1 256 ? -19.719 7.581 15.081 1.00 88.12 256 LYS A CA 1
ATOM 1929 C C . LYS A 1 256 ? -21.129 6.992 15.086 1.00 88.12 256 LYS A C 1
ATOM 1931 O O . LYS A 1 256 ? -21.280 5.779 15.197 1.00 88.12 256 LYS A O 1
ATOM 1936 N N . LYS A 1 257 ? -22.137 7.834 14.852 1.00 87.81 257 LYS A N 1
ATOM 1937 C CA . LYS A 1 257 ? -23.520 7.434 14.544 1.00 87.81 257 LYS A CA 1
ATOM 1938 C C . LYS A 1 257 ? -24.054 8.371 13.466 1.00 87.81 257 LYS A C 1
ATOM 1940 O O . LYS A 1 257 ? -24.033 9.578 13.663 1.00 87.81 257 LYS A O 1
ATOM 1945 N N . GLU A 1 258 ? -24.465 7.823 12.322 1.00 85.25 258 GLU A N 1
ATOM 1946 C CA . GLU A 1 258 ? -24.960 8.605 11.173 1.00 85.25 258 GLU A CA 1
ATOM 1947 C C . GLU A 1 258 ? -23.973 9.719 10.745 1.00 85.25 258 GLU A C 1
ATOM 1949 O O . GLU A 1 258 ? -22.847 9.409 10.329 1.00 85.25 258 GLU A O 1
ATOM 1954 N N . ASP A 1 259 ? -24.378 10.986 10.883 1.00 79.00 259 ASP A N 1
ATOM 1955 C CA . ASP A 1 259 ? -23.594 12.193 10.583 1.00 79.00 259 ASP A CA 1
ATOM 1956 C C . ASP A 1 259 ? -22.878 12.779 11.819 1.00 79.00 259 ASP A C 1
ATOM 1958 O O . ASP A 1 259 ? -22.202 13.805 11.734 1.00 79.00 259 ASP A O 1
ATOM 1962 N N . ILE A 1 260 ? -22.987 12.128 12.981 1.00 83.19 260 ILE A N 1
ATOM 1963 C CA . ILE A 1 260 ? -22.348 12.549 14.230 1.00 83.19 260 ILE A CA 1
ATOM 1964 C C . ILE A 1 260 ? -20.973 11.895 14.340 1.00 83.19 260 ILE A C 1
ATOM 1966 O O . ILE A 1 260 ? -20.840 10.668 14.344 1.00 83.19 260 ILE A O 1
ATOM 1970 N N . PHE A 1 261 ? -19.944 12.728 14.493 1.00 85.25 261 PHE A N 1
ATOM 1971 C CA . PHE A 1 261 ? -18.559 12.304 14.673 1.00 85.25 261 PHE A CA 1
ATOM 1972 C C . PHE A 1 261 ? -17.999 12.859 15.975 1.00 85.25 261 PHE A C 1
ATOM 1974 O O . PHE A 1 261 ? -17.993 14.070 16.198 1.00 85.25 261 PHE A O 1
ATOM 1981 N N . ILE A 1 262 ? -17.486 11.967 16.816 1.00 88.56 262 ILE A N 1
ATOM 1982 C CA . ILE A 1 262 ? -16.894 12.311 18.104 1.00 88.56 262 ILE A CA 1
ATOM 1983 C C . ILE A 1 262 ? -15.512 11.669 18.176 1.00 88.56 262 ILE A C 1
ATOM 1985 O O . 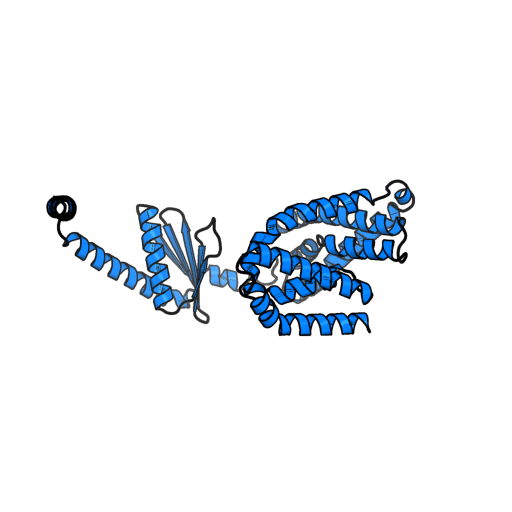ILE A 1 262 ? -15.328 10.492 17.862 1.00 88.56 262 ILE A O 1
ATOM 1989 N N . THR A 1 263 ? -14.523 12.448 18.596 1.00 89.00 263 THR A N 1
ATOM 1990 C CA . THR A 1 263 ? -13.178 11.948 18.887 1.00 89.00 263 THR A CA 1
ATOM 1991 C C . THR A 1 263 ? -12.955 12.011 20.386 1.00 89.00 263 THR A C 1
ATOM 1993 O O . THR A 1 263 ? -12.986 13.096 20.964 1.00 89.00 263 THR A O 1
ATOM 1996 N N . LEU A 1 264 ? -12.724 10.860 21.010 1.00 89.25 264 LEU A N 1
ATOM 1997 C CA . LEU A 1 264 ? -12.342 10.760 22.411 1.00 89.25 264 LEU A CA 1
ATOM 1998 C C . LEU A 1 264 ? -10.841 10.496 22.485 1.00 89.25 264 LEU A C 1
ATOM 2000 O O . LEU A 1 264 ? -10.343 9.522 21.921 1.00 89.25 264 LEU A O 1
ATOM 2004 N N . GLN A 1 265 ? -10.118 11.333 23.218 1.00 89.50 265 GLN A N 1
ATOM 2005 C CA . GLN A 1 265 ? -8.697 11.156 23.477 1.00 89.50 265 GLN A CA 1
ATOM 2006 C C . GLN A 1 265 ? -8.415 11.212 24.975 1.00 89.50 265 GLN A C 1
ATOM 2008 O O . GLN A 1 265 ? -8.856 12.127 25.664 1.00 89.50 265 GLN A O 1
ATOM 2013 N N . GLN A 1 266 ? -7.613 10.270 25.472 1.00 85.25 266 GLN A N 1
ATOM 2014 C CA . GLN A 1 266 ? -7.061 10.352 26.822 1.00 85.25 266 GLN A CA 1
ATOM 2015 C C . GLN A 1 266 ? -5.581 10.745 26.775 1.00 85.25 266 GLN A C 1
ATOM 2017 O O . GLN A 1 266 ? -4.776 10.104 26.094 1.00 85.25 266 GLN A O 1
ATOM 2022 N N . LYS A 1 267 ? -5.209 11.769 27.547 1.00 84.44 267 LYS A N 1
ATOM 2023 C CA . LYS A 1 267 ? -3.817 12.138 27.835 1.00 84.44 267 LYS A CA 1
ATOM 2024 C C . LYS A 1 267 ? -3.620 12.152 29.347 1.00 84.44 267 LYS A C 1
ATOM 2026 O O . LYS A 1 267 ? -4.101 13.052 30.024 1.00 84.44 267 LYS A O 1
ATOM 2031 N N . GLN A 1 268 ? -2.903 11.158 29.875 1.00 82.62 268 GLN A N 1
ATOM 2032 C CA . GLN A 1 268 ? -2.668 11.003 31.318 1.00 82.62 268 GLN A CA 1
ATOM 2033 C C . GLN A 1 268 ? -3.994 10.971 32.114 1.00 82.62 268 GLN A C 1
ATOM 2035 O O . GLN A 1 268 ? -4.803 10.066 31.903 1.00 82.62 268 GLN A O 1
ATOM 2040 N N . GLY A 1 269 ? -4.214 11.938 33.011 1.00 84.75 269 GLY A N 1
ATOM 2041 C CA . GLY A 1 269 ? -5.439 12.109 33.799 1.00 84.75 269 GLY A CA 1
ATOM 2042 C C . GLY A 1 269 ? -6.535 12.935 33.115 1.00 84.75 269 GLY A C 1
ATOM 2043 O O . GLY A 1 269 ? -7.534 13.233 33.755 1.00 84.75 269 GLY A O 1
ATOM 2044 N N . GLN A 1 270 ? -6.374 13.328 31.849 1.00 87.88 270 GLN A N 1
ATOM 2045 C CA . GLN A 1 270 ? -7.354 14.145 31.127 1.00 87.88 270 GLN A CA 1
ATOM 2046 C C . GLN A 1 270 ? -8.051 13.346 30.023 1.00 87.88 270 GLN A C 1
ATOM 2048 O O . GLN A 1 270 ? -7.392 12.655 29.238 1.00 87.88 270 GLN A O 1
ATOM 2053 N N . ILE A 1 271 ? -9.376 13.479 29.943 1.00 89.56 271 ILE A N 1
ATOM 2054 C CA . ILE A 1 271 ? -10.205 12.994 28.832 1.00 89.56 271 ILE A CA 1
ATOM 2055 C C . ILE A 1 271 ? -10.690 14.213 28.043 1.00 89.56 271 ILE A C 1
ATOM 2057 O O . ILE A 1 271 ? -11.284 15.131 28.605 1.00 89.56 271 ILE A O 1
ATOM 2061 N N . GLU A 1 272 ? -10.432 14.223 26.739 1.00 90.12 272 GLU A N 1
ATOM 2062 C CA . GLU A 1 272 ? -10.879 15.257 25.807 1.00 90.12 272 GLU A CA 1
ATOM 2063 C C . GLU A 1 272 ? -11.836 14.625 24.790 1.00 90.12 272 GLU A C 1
ATOM 2065 O O . GLU A 1 272 ? -11.448 13.726 24.042 1.00 90.12 272 GLU A O 1
ATOM 2070 N N . LEU A 1 273 ? -13.086 15.094 24.768 1.00 89.75 273 LEU A N 1
ATOM 2071 C CA . LEU A 1 273 ? -14.060 14.774 23.724 1.00 89.75 273 LEU A CA 1
ATOM 2072 C C . LEU A 1 273 ? -14.166 15.957 22.764 1.00 89.75 273 LEU A C 1
ATOM 2074 O O . LEU A 1 273 ? -14.394 17.088 23.193 1.00 89.75 273 LEU A O 1
ATOM 2078 N N . SER A 1 274 ? -14.008 15.696 21.470 1.00 88.06 274 SER A N 1
ATOM 2079 C CA . SER A 1 274 ? -14.145 16.691 20.402 1.00 88.06 274 SER A CA 1
ATOM 2080 C C . SER A 1 274 ? -15.299 16.302 19.483 1.00 88.06 274 SER A C 1
ATOM 2082 O O . SER A 1 274 ? -15.302 15.195 18.948 1.00 88.06 274 SER A O 1
ATOM 2084 N N . THR A 1 275 ? -16.270 17.198 19.313 1.00 88.19 275 THR A N 1
ATOM 2085 C CA . THR A 1 275 ? -17.465 17.017 18.467 1.00 88.19 275 THR A CA 1
ATOM 2086 C C . THR A 1 275 ? -17.894 18.358 17.865 1.00 88.19 275 THR A C 1
ATOM 2088 O O . THR A 1 275 ? -17.443 19.402 18.333 1.00 88.19 275 THR A O 1
ATOM 2091 N N . SER A 1 276 ? -18.767 18.374 16.858 1.00 85.06 276 SER A N 1
ATOM 2092 C CA . SER A 1 276 ? -19.311 19.623 16.301 1.00 85.06 276 SER A CA 1
ATOM 2093 C C . SER A 1 276 ? -20.145 20.407 17.334 1.00 85.06 276 SER A C 1
ATOM 2095 O O . SER A 1 276 ? -20.730 19.826 18.247 1.00 85.06 276 SER A O 1
ATOM 2097 N N . GLU A 1 277 ? -20.219 21.741 17.207 1.00 82.12 277 GLU A N 1
ATOM 2098 C CA . GLU A 1 277 ? -21.010 22.589 18.130 1.00 82.12 277 GLU A CA 1
ATOM 2099 C C . GLU A 1 277 ? -22.498 22.196 18.166 1.00 82.12 277 GLU A C 1
ATOM 2101 O O . GLU A 1 277 ? -23.111 22.216 19.229 1.00 82.12 277 GLU A O 1
ATOM 2106 N N . GLU A 1 278 ? -23.058 21.759 17.035 1.00 83.44 278 GLU A N 1
ATOM 2107 C CA . GLU A 1 278 ? -24.449 21.289 16.932 1.00 83.44 278 GLU A CA 1
ATOM 2108 C C . GLU A 1 278 ? -24.711 20.052 17.808 1.00 83.44 278 GLU A C 1
ATOM 2110 O O . GLU A 1 278 ? -25.754 19.948 18.450 1.00 83.44 278 GLU A O 1
ATOM 2115 N N . ASN A 1 279 ? -23.728 19.152 17.914 1.00 87.31 279 ASN A N 1
ATOM 2116 C CA . ASN A 1 279 ? -23.843 17.892 18.652 1.00 87.31 279 ASN A CA 1
ATOM 2117 C C . ASN A 1 279 ? -23.352 17.989 20.106 1.00 87.31 279 ASN A C 1
ATOM 2119 O O . ASN A 1 279 ? -23.449 17.021 20.864 1.00 87.31 279 ASN A O 1
ATOM 2123 N N . ARG A 1 280 ? -22.837 19.152 20.529 1.00 86.69 280 ARG A N 1
ATOM 2124 C CA . ARG A 1 280 ? -22.278 19.368 21.872 1.00 86.69 280 ARG A CA 1
ATOM 2125 C C . ARG A 1 280 ? -23.264 19.002 22.978 1.00 86.69 280 ARG A C 1
ATOM 2127 O O . ARG A 1 280 ? -22.856 18.407 23.974 1.00 86.69 280 ARG A O 1
ATOM 2134 N N . ALA A 1 281 ? -24.530 19.387 22.822 1.00 87.19 281 ALA A N 1
ATOM 2135 C CA . ALA A 1 281 ? -25.562 19.161 23.829 1.00 87.19 281 ALA A CA 1
ATOM 2136 C C . ALA A 1 281 ? -25.818 17.663 24.043 1.00 87.19 281 ALA A C 1
ATOM 2138 O O . ALA A 1 281 ? -25.793 17.208 25.181 1.00 87.19 281 ALA A O 1
ATOM 2139 N N . LEU A 1 282 ? -25.959 16.899 22.955 1.00 89.19 282 LEU A N 1
ATOM 2140 C CA . LEU A 1 282 ? -26.152 15.449 23.001 1.00 89.19 282 LEU A CA 1
ATOM 2141 C C . LEU A 1 282 ? -24.967 14.745 23.672 1.00 89.19 282 LEU A C 1
ATOM 2143 O O . LEU A 1 282 ? -25.151 13.979 24.611 1.00 89.19 282 LEU A O 1
ATOM 2147 N N . VAL A 1 283 ? -23.742 15.056 23.236 1.00 90.06 283 VAL A N 1
ATOM 2148 C CA . VAL A 1 283 ? -22.516 14.465 23.803 1.00 90.06 283 VAL A CA 1
ATOM 2149 C C . VAL A 1 283 ? -22.384 14.798 25.287 1.00 90.06 283 VAL A C 1
ATOM 2151 O O . VAL A 1 283 ? -22.020 13.937 26.082 1.00 90.06 283 VAL A O 1
ATOM 2154 N N . SER A 1 284 ? -22.698 16.038 25.669 1.00 89.19 284 SER A N 1
ATOM 2155 C CA . SER A 1 284 ? -22.665 16.463 27.070 1.00 89.19 284 SER A CA 1
ATOM 2156 C C . SER A 1 284 ? -23.711 15.726 27.904 1.00 89.19 284 SER A C 1
ATOM 2158 O O . SER A 1 284 ? -23.414 15.376 29.038 1.00 89.19 284 SER A O 1
ATOM 2160 N N . LEU A 1 285 ? -24.901 15.471 27.351 1.00 91.12 285 LEU A N 1
ATOM 2161 C CA . LEU A 1 285 ? -25.988 14.773 28.035 1.00 91.12 285 LEU A CA 1
ATOM 2162 C C . LEU A 1 285 ? -25.627 13.309 28.308 1.00 91.12 285 LEU A C 1
ATOM 2164 O O . LEU A 1 285 ? -25.686 12.899 29.462 1.00 91.12 285 LEU A O 1
ATOM 2168 N N . ILE A 1 286 ? -25.140 12.579 27.298 1.00 92.25 286 ILE A N 1
ATOM 2169 C CA . ILE A 1 286 ? -24.692 11.179 27.441 1.00 92.25 286 ILE A CA 1
ATOM 2170 C C . ILE A 1 286 ? -23.575 11.074 28.489 1.00 92.25 286 ILE A C 1
ATOM 2172 O O . ILE A 1 286 ? -23.599 10.225 29.377 1.00 92.25 286 ILE A O 1
ATOM 2176 N N . VAL A 1 287 ? -22.588 11.973 28.426 1.00 92.00 287 VAL A N 1
ATOM 2177 C CA . VAL A 1 287 ? -21.471 11.973 29.380 1.00 92.00 287 VAL A CA 1
ATOM 2178 C C . VAL A 1 287 ? -21.930 12.363 30.789 1.00 92.00 287 VAL A C 1
ATOM 2180 O O . VAL A 1 287 ? -21.444 11.791 31.762 1.00 92.00 287 VAL A O 1
ATOM 2183 N N . MET A 1 288 ? -22.847 13.326 30.928 1.00 88.75 288 MET A N 1
ATOM 2184 C CA . MET A 1 288 ? -23.404 13.709 32.229 1.00 88.75 288 MET A CA 1
ATOM 2185 C C . MET A 1 288 ? -24.210 12.576 32.857 1.00 88.75 288 MET A C 1
ATOM 2187 O O . MET A 1 288 ? -24.046 12.336 34.049 1.00 88.75 288 MET A O 1
ATOM 2191 N N . GLU A 1 289 ? -25.044 11.890 32.077 1.00 91.12 289 GLU A N 1
ATOM 2192 C CA . GLU A 1 289 ? -25.823 10.736 32.531 1.00 91.12 289 GLU A CA 1
ATOM 2193 C C . GLU A 1 289 ? -24.907 9.634 33.064 1.00 91.12 289 GLU A C 1
ATOM 2195 O O . GLU A 1 289 ? -25.095 9.158 34.182 1.00 91.12 289 GLU A O 1
ATOM 2200 N N . GLU A 1 290 ? -23.841 9.319 32.328 1.00 91.12 290 GLU A N 1
ATOM 2201 C CA . GLU A 1 290 ? -22.866 8.319 32.750 1.00 91.12 290 GLU A CA 1
ATOM 2202 C C . GLU A 1 290 ? -22.119 8.737 34.030 1.00 91.12 290 GLU A C 1
ATOM 2204 O O . GLU A 1 290 ? -21.954 7.940 34.953 1.00 91.12 290 GLU A O 1
ATOM 2209 N N . ILE A 1 291 ? -21.704 10.005 34.138 1.00 88.06 291 ILE A N 1
ATOM 2210 C CA . ILE A 1 291 ? -21.064 10.527 35.358 1.00 88.06 291 ILE A CA 1
ATOM 2211 C C . ILE A 1 291 ? -22.028 10.484 36.552 1.00 88.06 291 ILE A C 1
ATOM 2213 O O . ILE A 1 291 ? -21.598 10.201 37.673 1.00 88.06 291 ILE A O 1
ATOM 2217 N N . LEU A 1 292 ? -23.315 10.759 36.333 1.00 89.06 292 LEU A N 1
ATOM 2218 C CA . LEU A 1 292 ? -24.333 10.703 37.378 1.00 89.06 292 LEU A CA 1
ATOM 2219 C C . LEU A 1 292 ? -24.558 9.260 37.850 1.00 89.06 292 LEU A C 1
ATOM 2221 O O . LEU A 1 292 ? -24.512 9.004 39.050 1.00 89.06 292 LEU A O 1
ATOM 2225 N N . ALA A 1 293 ? -24.692 8.311 36.921 1.00 88.12 293 ALA A N 1
ATOM 2226 C CA . ALA A 1 293 ? -24.815 6.888 37.235 1.00 88.12 293 ALA A CA 1
ATOM 2227 C C . ALA A 1 293 ? -23.596 6.367 38.016 1.00 88.12 293 ALA A C 1
ATOM 2229 O O . ALA A 1 293 ? -23.729 5.606 38.976 1.00 88.12 293 ALA A O 1
ATOM 2230 N N . LEU A 1 294 ? -22.396 6.828 37.655 1.00 86.19 294 LEU A N 1
ATOM 2231 C CA . LEU A 1 294 ? -21.164 6.546 38.391 1.00 86.19 294 LEU A CA 1
ATOM 2232 C C . LEU A 1 294 ? -21.182 7.122 39.805 1.00 86.19 294 LEU A C 1
ATOM 2234 O O . LEU A 1 294 ? -20.739 6.453 40.737 1.00 86.19 294 LEU A O 1
ATOM 2238 N N . LYS A 1 295 ? -21.687 8.345 39.983 1.00 86.81 295 LYS A N 1
ATOM 2239 C CA . LYS A 1 295 ? -21.839 8.945 41.310 1.00 86.81 295 LYS A CA 1
ATOM 2240 C C . LYS A 1 295 ? -22.761 8.094 42.187 1.00 86.81 295 LYS A C 1
ATOM 2242 O O . LYS A 1 295 ? -22.380 7.774 43.310 1.00 86.81 295 LYS A O 1
ATOM 2247 N N . ASP A 1 296 ? -23.908 7.678 41.660 1.00 86.19 296 ASP A N 1
ATOM 2248 C CA . ASP A 1 296 ? -24.857 6.826 42.383 1.00 86.19 296 ASP A CA 1
ATOM 2249 C C . ASP A 1 296 ? -24.234 5.466 42.741 1.00 86.19 296 ASP A C 1
ATOM 2251 O O . ASP A 1 296 ? -24.419 4.966 43.853 1.00 86.19 296 ASP A O 1
ATOM 2255 N N . LEU A 1 297 ? -23.427 4.893 41.840 1.00 84.50 297 LEU A N 1
ATOM 2256 C CA . LEU A 1 297 ? -22.663 3.672 42.099 1.00 84.50 297 LEU A CA 1
ATOM 2257 C C . LEU A 1 297 ? -21.644 3.865 43.230 1.00 84.50 297 LEU A C 1
ATOM 2259 O O . LEU A 1 297 ? -21.549 3.015 44.113 1.00 84.50 297 LEU A O 1
ATOM 2263 N N . PHE A 1 298 ? -20.887 4.965 43.231 1.00 82.50 298 PHE A N 1
ATOM 2264 C CA . PHE A 1 298 ? -19.926 5.251 44.298 1.00 82.50 298 PHE A CA 1
ATOM 2265 C C . PHE A 1 298 ? -20.618 5.454 45.647 1.00 82.50 298 PHE A C 1
ATOM 2267 O O . PHE A 1 298 ? -20.171 4.883 46.640 1.00 82.50 298 PHE A O 1
ATOM 2274 N N . GLU A 1 299 ? -21.739 6.178 45.683 1.00 84.19 299 GLU A N 1
ATOM 2275 C CA . GLU A 1 299 ? -22.546 6.331 46.898 1.00 84.19 299 GLU A CA 1
ATOM 2276 C C . GLU A 1 299 ? -23.129 4.992 47.377 1.00 84.19 299 GLU A C 1
ATOM 2278 O O . GLU A 1 299 ? -23.245 4.753 48.581 1.00 84.19 299 GLU A O 1
ATOM 2283 N N . ALA A 1 300 ? -23.500 4.097 46.458 1.00 80.50 300 ALA A N 1
ATOM 2284 C CA . ALA A 1 300 ? -23.948 2.751 46.798 1.00 80.50 300 ALA A CA 1
ATOM 2285 C C . ALA A 1 300 ? -22.802 1.899 47.360 1.00 80.50 300 ALA A C 1
ATOM 2287 O O . ALA A 1 300 ? -22.990 1.235 48.375 1.00 80.50 300 ALA A O 1
ATOM 2288 N N . ILE A 1 301 ? -21.612 1.949 46.754 1.00 78.12 301 ILE A N 1
ATOM 2289 C CA . ILE A 1 301 ? -20.417 1.233 47.226 1.00 78.12 301 ILE A CA 1
ATOM 2290 C C . ILE A 1 301 ? -19.997 1.724 48.613 1.00 78.12 301 ILE A C 1
ATOM 2292 O O . ILE A 1 301 ? -19.659 0.907 49.461 1.00 78.12 301 ILE A O 1
ATOM 2296 N N . GLU A 1 302 ? -20.070 3.028 48.879 1.00 77.19 302 GLU A N 1
ATOM 2297 C CA . GLU A 1 302 ? -19.775 3.587 50.203 1.00 77.19 302 GLU A CA 1
ATOM 2298 C C . GLU A 1 302 ? -20.752 3.079 51.283 1.00 77.19 302 GLU A C 1
ATOM 2300 O O . GLU A 1 302 ? -20.390 2.955 52.454 1.00 77.19 302 GLU A O 1
ATOM 2305 N N . LYS A 1 303 ? -21.982 2.725 50.886 1.00 75.88 303 LYS A N 1
ATOM 2306 C CA . LYS A 1 303 ? -22.995 2.102 51.756 1.00 75.88 303 LYS A CA 1
ATOM 2307 C C . LYS A 1 303 ? -22.835 0.584 51.886 1.00 75.88 303 LYS A C 1
ATOM 2309 O O . LYS A 1 303 ? -23.377 0.006 52.830 1.00 75.88 303 LYS A O 1
ATOM 2314 N N . VAL A 1 304 ? -22.129 -0.076 50.965 1.00 66.44 304 VAL A N 1
ATOM 2315 C CA . VAL A 1 304 ? -21.805 -1.503 51.080 1.00 66.44 304 VAL A CA 1
ATOM 2316 C C . VAL A 1 304 ? -20.750 -1.672 52.175 1.00 66.44 304 VAL A C 1
ATOM 2318 O O . VAL A 1 304 ? -19.837 -0.863 52.311 1.00 66.44 304 VAL A O 1
ATOM 2321 N N . LYS A 1 305 ? -20.937 -2.709 53.006 1.00 60.06 305 LYS A N 1
ATOM 2322 C CA . LYS A 1 305 ? -20.121 -3.045 54.183 1.00 60.06 305 LYS A CA 1
ATOM 2323 C C . LYS A 1 305 ? -18.636 -2.719 53.981 1.00 60.06 305 LYS A C 1
ATOM 2325 O O . LYS A 1 305 ? -18.053 -3.060 52.953 1.00 60.06 305 LYS A O 1
ATOM 2330 N N . ARG A 1 306 ? -18.032 -2.121 55.017 1.00 67.94 306 ARG A N 1
ATOM 2331 C CA . ARG A 1 306 ? -16.601 -1.789 55.073 1.00 67.94 306 ARG A CA 1
ATOM 2332 C C . ARG A 1 306 ? -15.761 -2.961 54.539 1.00 67.94 306 ARG A C 1
ATOM 2334 O O . ARG A 1 306 ? -16.045 -4.099 54.913 1.00 67.94 306 ARG A O 1
ATOM 2341 N N . PRO A 1 307 ? -14.722 -2.701 53.728 1.00 61.06 307 PRO A N 1
ATOM 2342 C CA . PRO A 1 307 ? -13.921 -3.738 53.068 1.00 61.06 307 PRO A CA 1
ATOM 2343 C C . PRO A 1 307 ? -13.339 -4.782 54.035 1.00 61.06 307 PRO A C 1
ATOM 2345 O O . PRO A 1 307 ? -13.136 -5.927 53.651 1.00 61.06 307 PRO A O 1
ATOM 2348 N N . GLU A 1 308 ? -13.150 -4.416 55.302 1.00 63.91 308 GLU A N 1
ATOM 2349 C CA . GLU A 1 308 ? -12.753 -5.310 56.397 1.00 63.91 308 GLU A CA 1
ATOM 2350 C C . GLU A 1 308 ? -13.725 -6.489 56.587 1.00 63.91 308 GLU A C 1
ATOM 2352 O O . GLU A 1 308 ? -13.284 -7.628 56.700 1.00 63.91 308 GLU A O 1
ATOM 2357 N N . VAL A 1 309 ? -15.038 -6.241 56.528 1.00 64.94 309 VAL A N 1
ATOM 2358 C CA . VAL A 1 309 ? -16.082 -7.263 56.733 1.00 64.94 309 VAL A CA 1
ATOM 2359 C C . VAL A 1 309 ? -16.194 -8.192 55.525 1.00 64.94 309 VAL A C 1
ATOM 2361 O O . VAL A 1 309 ? -16.439 -9.383 55.674 1.00 64.94 309 VAL A O 1
ATOM 2364 N N . VAL A 1 310 ? -15.980 -7.663 54.317 1.00 65.62 310 VAL A N 1
ATOM 2365 C CA . VAL A 1 310 ? -15.964 -8.469 53.086 1.00 65.62 310 VAL A CA 1
ATOM 2366 C C . VAL A 1 310 ? -14.726 -9.370 53.055 1.00 65.62 310 VAL A C 1
ATOM 2368 O O . VAL A 1 310 ? -14.830 -10.540 52.702 1.00 65.62 310 VAL A O 1
ATOM 2371 N N . CYS A 1 311 ? -13.563 -8.861 53.474 1.00 62.81 311 CYS A N 1
ATOM 2372 C CA . CYS A 1 311 ? -12.355 -9.670 53.638 1.00 62.81 311 CYS A CA 1
ATOM 2373 C C . CYS A 1 311 ? -12.519 -10.747 54.720 1.00 62.81 311 CYS A C 1
ATOM 2375 O O . CYS A 1 311 ? -12.064 -11.867 54.507 1.00 62.81 311 CYS A O 1
ATOM 2377 N N . GLU A 1 312 ? -13.181 -10.445 55.843 1.00 69.06 312 GLU A N 1
ATOM 2378 C CA . GLU A 1 312 ? -13.525 -11.443 56.866 1.00 69.06 312 GLU A CA 1
ATOM 2379 C C . GLU A 1 312 ? -14.478 -12.517 56.327 1.00 69.06 312 GLU A C 1
ATOM 2381 O O . GLU A 1 312 ? -14.198 -13.698 56.494 1.00 69.06 312 GLU A O 1
ATOM 2386 N N . GLU A 1 313 ? -15.558 -12.152 55.629 1.00 69.00 313 GLU A N 1
ATOM 2387 C CA . GLU A 1 313 ? -16.501 -13.122 55.044 1.00 69.00 313 GLU A CA 1
ATOM 2388 C C . GLU A 1 313 ? -15.830 -14.008 53.974 1.00 69.00 313 GLU A C 1
ATOM 2390 O O . GLU A 1 313 ? -16.055 -15.219 53.939 1.00 69.00 313 GLU A O 1
ATOM 2395 N N . LEU A 1 314 ? -14.942 -13.442 53.149 1.00 66.44 314 LEU A N 1
ATOM 2396 C CA . LEU A 1 314 ? -14.150 -14.196 52.169 1.00 66.44 314 LEU A CA 1
ATOM 2397 C C . LEU A 1 314 ? -13.104 -15.106 52.837 1.00 66.44 314 LEU A C 1
ATOM 2399 O O . LEU A 1 314 ? -12.891 -16.230 52.382 1.00 66.44 314 LEU A O 1
ATOM 2403 N N . ALA A 1 315 ? -12.469 -14.654 53.923 1.00 69.81 315 ALA A N 1
ATOM 2404 C CA . ALA A 1 315 ? -11.520 -15.456 54.696 1.00 69.81 315 ALA A CA 1
ATOM 2405 C C . ALA A 1 315 ? -12.213 -16.602 55.451 1.00 69.81 315 ALA A C 1
ATOM 2407 O O . ALA A 1 315 ? -11.691 -17.714 55.499 1.00 69.81 315 ALA A O 1
ATOM 2408 N N . VAL A 1 316 ? -13.409 -16.359 55.993 1.00 67.50 316 VAL A N 1
ATOM 2409 C CA . VAL A 1 316 ? -14.245 -17.387 56.627 1.00 67.50 316 VAL A CA 1
ATOM 2410 C C . VAL A 1 316 ? -14.701 -18.423 55.597 1.00 67.50 316 VAL A C 1
ATOM 2412 O O . VAL A 1 316 ? -14.661 -19.615 55.898 1.00 67.50 316 VAL A O 1
ATOM 2415 N N . GLY A 1 317 ? -15.046 -18.011 54.372 1.00 63.00 317 GLY A N 1
ATOM 2416 C CA . GLY A 1 317 ? -15.348 -18.926 53.262 1.00 63.00 317 GLY A CA 1
ATOM 2417 C C . GLY A 1 317 ? -14.168 -19.827 52.869 1.00 63.00 317 GLY A C 1
ATOM 2418 O O . GLY A 1 317 ? -14.340 -21.021 52.659 1.00 63.00 317 GLY A O 1
ATOM 2419 N N . LEU A 1 318 ? -12.945 -19.287 52.857 1.00 61.81 318 LEU A N 1
ATOM 2420 C CA . LEU A 1 318 ? -11.722 -20.056 52.578 1.00 61.81 318 LEU A CA 1
ATOM 2421 C C . LEU A 1 318 ? -11.379 -21.075 53.678 1.00 61.81 318 LEU A C 1
ATOM 2423 O O . LEU A 1 318 ? -10.838 -22.137 53.383 1.00 61.81 318 LEU A O 1
ATOM 2427 N N . LEU A 1 319 ? -11.683 -20.759 54.940 1.00 59.88 319 LEU A N 1
ATOM 2428 C CA . LEU A 1 319 ? -11.397 -21.629 56.088 1.00 59.88 319 LEU A CA 1
ATOM 2429 C C . LEU A 1 319 ? -12.472 -22.701 56.325 1.00 59.88 319 LEU A C 1
ATOM 2431 O O . LEU A 1 319 ? -12.192 -23.713 56.967 1.00 59.88 319 LEU A O 1
ATOM 2435 N N . SER A 1 320 ? -13.692 -22.498 55.824 1.00 57.59 320 SER A N 1
ATOM 2436 C CA . SER A 1 320 ? -14.786 -23.471 55.952 1.00 57.59 320 SER A CA 1
ATOM 2437 C C . SER A 1 320 ? -14.686 -24.610 54.928 1.00 57.59 320 SER A C 1
ATOM 2439 O O . SER A 1 320 ? -14.939 -25.757 55.292 1.00 57.59 320 SER A O 1
ATOM 2441 N N . ASP A 1 321 ? -14.180 -24.345 53.718 1.00 55.41 321 ASP A N 1
ATOM 2442 C CA . ASP A 1 321 ? -13.919 -25.373 52.691 1.00 55.41 321 ASP A CA 1
ATOM 2443 C C . ASP A 1 321 ? -12.802 -26.373 53.076 1.00 55.41 321 ASP A C 1
ATOM 2445 O O . ASP A 1 321 ? -12.765 -27.501 52.575 1.00 55.41 321 ASP A O 1
ATOM 2449 N N . GLU A 1 322 ? -11.886 -26.008 53.984 1.00 53.16 322 GLU A N 1
ATOM 2450 C CA . GLU A 1 322 ? -10.868 -26.938 54.501 1.00 53.16 322 GLU A CA 1
ATOM 2451 C C . GLU A 1 322 ? -11.404 -27.895 55.580 1.00 53.16 322 GLU A C 1
ATOM 2453 O O . GLU A 1 322 ? -10.813 -28.958 55.791 1.00 53.16 322 GLU A O 1
ATOM 2458 N N . GLN A 1 323 ? -12.518 -27.569 56.249 1.00 50.88 323 GLN A N 1
ATOM 2459 C CA . GLN A 1 323 ? -13.098 -28.435 57.284 1.00 50.88 323 GLN A CA 1
ATOM 2460 C C . GLN A 1 323 ? -14.062 -29.496 56.737 1.00 50.88 323 GLN A C 1
ATOM 2462 O O . GLN A 1 323 ? -14.232 -30.522 57.386 1.00 50.88 323 GLN A O 1
ATOM 2467 N N . GLU A 1 324 ? -14.614 -29.331 55.531 1.00 51.25 324 GLU A N 1
ATOM 2468 C CA . GLU A 1 324 ? -15.432 -30.368 54.871 1.00 51.25 324 GLU A CA 1
ATOM 2469 C C . GLU A 1 324 ? -14.606 -31.474 54.177 1.00 51.25 324 GLU A C 1
ATOM 2471 O O . GLU A 1 324 ? -15.164 -32.447 53.668 1.00 51.25 324 GLU A O 1
ATOM 2476 N N . LYS A 1 325 ? -13.269 -31.363 54.162 1.00 50.25 325 LYS A N 1
ATOM 2477 C CA . LYS A 1 325 ? -12.351 -32.325 53.517 1.00 50.25 325 LYS A CA 1
ATOM 2478 C C . LYS A 1 325 ? -11.531 -33.209 54.473 1.00 50.25 325 LYS A C 1
ATOM 2480 O O . LYS A 1 325 ? -10.599 -33.875 54.012 1.00 50.25 325 LYS A O 1
ATOM 2485 N N . LYS A 1 326 ? -11.859 -33.260 55.766 1.00 40.25 326 LYS A N 1
ATOM 2486 C CA . LYS A 1 326 ? -11.268 -34.190 56.749 1.00 40.25 326 LYS A CA 1
ATOM 2487 C C . LYS A 1 326 ? -12.338 -35.017 57.442 1.00 40.25 326 LYS A C 1
ATOM 2489 O O . LYS A 1 326 ? -12.033 -36.199 57.712 1.00 40.25 326 LYS A O 1
#

pLDDT: mean 82.01, std 10.74, range [40.25, 94.88]

Sequence (326 aa):
LKAFGFWIICTVLGILSANRLTRGLKWLRSNDAIAGVALGLALFLAGLAEMAGLAMIIGAYIMGLSLSQTDIASELRNRLHGVYNFLVPVFFCVMGMMVNFAAMKGILIFGLIYAAFAIMGKVVGCGVPAYLMGFNLRGAFRVGAGMLPRGEVTLIIAGVGLSAGAIGADLFGVAIVTLLIASIIAPPILVKSFDGGSGLRKESLLKKEERGCRIKLEFPSPHIASFIRNRIIEAFENEEFFVHRLNIEGLIYHIKKEDIFITLQQKQGQIELSTSEENRALVSLIVMEEILALKDLFEAIEKVKRPEVVCEELAVGLLSDEQEKK

Radius of gyration: 29.53 Å; chains: 1; bounding box: 57×60×83 Å